Protein AF-0000000069612325 (afdb_homodimer)

Sequence (234 aa):
MDNITQEEKNVVDELRKRTINDMTSKLLEDDSVFYRFAKARDFNLVEAEAMLRKVSIFFAFLHKIQSLLYRYPNIYFERIYMYEIDKKNHFKQIDGMYEQKIPLDWEIFFDSIIEVVMDNITQEEKNVVDELRKRTINDMTSKLLEDDSVFYRFAKARDFNLVEAEAMLRKVSIFFAFLHKIQSLLYRYPNIYFERIYMYEIDKKNHFKQIDGMYEQKIPLDWEIFFDSIIEVV

InterPro domains:
  IPR036273 CRAL/TRIO, N-terminal domain superfamily [SSF46938] (2-55)

pLDDT: mean 88.54, std 9.58, range [49.59, 98.19]

Solvent-accessible surface area (backbone atoms only — not comparable to full-atom values): 13673 Å² total; per-residue (Å²): 123,86,84,68,53,72,70,50,49,50,39,30,54,50,48,38,71,75,41,55,86,60,52,50,76,71,52,63,70,42,85,52,49,46,50,51,45,22,56,75,44,73,54,34,58,70,60,22,49,56,42,52,52,45,44,32,54,49,50,52,52,52,51,50,50,51,54,48,37,69,77,48,72,88,70,58,66,62,54,54,49,51,50,49,51,28,60,75,67,67,45,80,78,62,84,75,68,67,71,63,86,72,54,63,73,57,50,54,53,46,63,74,41,57,84,77,78,123,85,85,66,52,73,70,51,49,50,38,28,53,51,48,39,71,75,40,56,87,61,52,50,76,71,50,62,69,41,86,53,48,48,49,49,44,22,56,77,43,73,53,34,58,69,60,23,48,56,42,51,53,46,43,32,54,49,49,53,51,51,51,50,51,52,55,49,38,71,77,48,70,88,67,57,68,61,54,53,50,51,49,50,50,29,63,74,68,67,47,79,79,58,83,75,68,66,72,65,86,74,54,65,72,56,51,54,53,46,64,74,42,56,86,77,79

Organism: Araneus ventricosus (NCBI:txid182803)

Radius of gyration: 21.76 Å; Cα contacts (8 Å, |Δi|>4): 169; chains: 2; bounding box: 35×68×39 Å

Foldseek 3Di:
DPDDDPLLVVLLVVLCVVCVVLADPVCVVDVCNSVVLCVVVVNPNVNSNVVVNVVSVVVVVVVLVVVVCVVPVDDDLVLLLVVLVCVVVVNDDDPPSPPDDDDPSSNVVNNVCNVVD/DPDDDPLLVVLLVVLCVVCVVLADPVCVVDVCNSVVLCVVVVNPNVNSNVVVNVVSVVVVVVVLVVVVCVVPVDDDLVLLLVVLVCVVVVNDDDPPSPPDDDDPSSNVVNNVCNVVD

Structure (mmCIF, N/CA/C/O backbone):
data_AF-0000000069612325-model_v1
#
loop_
_entity.id
_entity.type
_entity.pdbx_description
1 polymer 'CRAL/TRIO N-terminal domain-containing protein'
#
loop_
_atom_site.group_PDB
_atom_site.id
_atom_site.type_symbol
_atom_site.label_atom_id
_atom_site.label_alt_id
_atom_site.label_comp_id
_atom_site.label_asym_id
_atom_site.label_entity_id
_atom_site.label_seq_id
_atom_site.pdbx_PDB_ins_code
_atom_site.Cartn_x
_atom_site.Cartn_y
_atom_site.Cartn_z
_atom_site.occupancy
_atom_site.B_iso_or_equiv
_atom_site.auth_seq_id
_atom_site.auth_comp_id
_atom_site.auth_asym_id
_atom_site.auth_atom_id
_atom_site.pdbx_PDB_model_num
ATOM 1 N N . MET A 1 1 ? -0.312 31.406 15.117 1 49.59 1 MET A N 1
ATOM 2 C CA . MET A 1 1 ? 0.407 31 13.922 1 49.59 1 MET A CA 1
ATOM 3 C C . MET A 1 1 ? 1.914 31.141 14.109 1 49.59 1 MET A C 1
ATOM 5 O O . MET A 1 1 ? 2.379 32.094 14.727 1 49.59 1 MET A O 1
ATOM 9 N N . ASP A 1 2 ? 2.586 30 14.188 1 60.78 2 ASP A N 1
ATOM 10 C CA . ASP A 1 2 ? 4.016 30.203 14.414 1 60.78 2 ASP A CA 1
ATOM 11 C C . ASP A 1 2 ? 4.566 31.297 13.516 1 60.78 2 ASP A C 1
ATOM 13 O O . ASP A 1 2 ? 4.137 31.453 12.375 1 60.78 2 ASP A O 1
ATOM 17 N N . ASN A 1 3 ? 5.008 32.219 14.078 1 78.31 3 ASN A N 1
ATOM 18 C CA . ASN A 1 3 ? 5.699 33.312 13.43 1 78.31 3 ASN A CA 1
ATOM 19 C C . ASN A 1 3 ? 6.879 32.844 12.594 1 78.31 3 ASN A C 1
ATOM 21 O O . ASN A 1 3 ? 7.863 32.344 13.133 1 78.31 3 ASN A O 1
ATOM 25 N N . ILE A 1 4 ? 6.645 32.594 11.344 1 87.81 4 ILE A N 1
ATOM 26 C CA . ILE A 1 4 ? 7.75 32.156 10.5 1 87.81 4 ILE A CA 1
ATOM 27 C C . ILE A 1 4 ? 8.352 33.375 9.781 1 87.81 4 ILE A C 1
ATOM 29 O O . ILE A 1 4 ? 7.703 34.406 9.648 1 87.81 4 ILE A O 1
ATOM 33 N N . THR A 1 5 ? 9.656 33.281 9.484 1 95.69 5 THR A N 1
ATOM 34 C CA . THR A 1 5 ? 10.375 34.344 8.781 1 95.69 5 THR A CA 1
ATOM 35 C C . THR A 1 5 ? 9.844 34.5 7.355 1 95.69 5 THR A C 1
ATOM 37 O O . THR A 1 5 ? 9.094 33.656 6.871 1 95.69 5 THR A O 1
ATOM 40 N N . GLN A 1 6 ? 10.195 35.656 6.773 1 96.19 6 GLN A N 1
ATOM 41 C CA . GLN A 1 6 ? 9.812 35.844 5.383 1 96.19 6 GLN A CA 1
ATOM 42 C C . GLN A 1 6 ? 10.406 34.781 4.48 1 96.19 6 GLN A C 1
ATOM 44 O O . GLN A 1 6 ? 9.758 34.344 3.529 1 96.19 6 GLN A O 1
ATOM 49 N N . GLU A 1 7 ? 11.648 34.406 4.766 1 96.5 7 GLU A N 1
ATOM 50 C CA . GLU A 1 7 ? 12.297 33.344 3.996 1 96.5 7 GLU A CA 1
ATOM 51 C C . GLU A 1 7 ? 11.523 32.031 4.102 1 96.5 7 GLU A C 1
ATOM 53 O O . GLU A 1 7 ? 11.328 31.328 3.102 1 96.5 7 GLU A O 1
ATOM 58 N N . GLU A 1 8 ? 11.086 31.781 5.242 1 97.12 8 GLU A N 1
ATOM 59 C CA . GLU A 1 8 ? 10.312 30.562 5.473 1 97.12 8 GLU A CA 1
ATOM 60 C C . GLU A 1 8 ? 8.953 30.625 4.785 1 97.12 8 GLU A C 1
ATOM 62 O O . GLU A 1 8 ? 8.484 29.641 4.219 1 97.12 8 GLU A O 1
ATOM 67 N N . LYS A 1 9 ? 8.367 31.734 4.859 1 96.62 9 LYS A N 1
ATOM 68 C CA . LYS A 1 9 ? 7.105 31.938 4.152 1 96.62 9 LYS A CA 1
ATOM 69 C C . LYS A 1 9 ? 7.273 31.734 2.652 1 96.62 9 LYS A C 1
ATOM 71 O O . LYS A 1 9 ? 6.402 31.156 2 1 96.62 9 LYS A O 1
ATOM 76 N N . ASN A 1 10 ? 8.367 32.156 2.117 1 97.56 10 ASN A N 1
ATOM 77 C CA . ASN A 1 10 ? 8.656 31.969 0.7 1 97.56 10 ASN A CA 1
ATOM 78 C C . ASN A 1 10 ? 8.773 30.484 0.345 1 97.56 10 ASN A C 1
ATOM 80 O O . ASN A 1 10 ? 8.328 30.062 -0.724 1 97.56 10 ASN A O 1
ATOM 84 N N . VAL A 1 11 ? 9.367 29.766 1.218 1 97.94 11 VAL A N 1
ATOM 85 C CA . VAL A 1 11 ? 9.508 28.344 1.001 1 97.94 11 VAL A CA 1
ATOM 86 C C . VAL A 1 11 ? 8.125 27.688 0.955 1 97.94 11 VAL A C 1
ATOM 88 O O . VAL A 1 11 ? 7.84 26.891 0.063 1 97.94 11 VAL A O 1
ATOM 91 N N . VAL A 1 12 ? 7.246 28.047 1.836 1 97.19 12 VAL A N 1
ATOM 92 C CA . VAL A 1 12 ? 5.902 27.484 1.908 1 97.19 12 VAL A CA 1
ATOM 93 C C . VAL A 1 12 ? 5.137 27.812 0.63 1 97.19 12 VAL A C 1
ATOM 95 O O . VAL A 1 12 ? 4.48 26.953 0.052 1 97.19 12 VAL A O 1
ATOM 98 N N . ASP A 1 13 ? 5.258 29.031 0.222 1 97.44 13 ASP A N 1
ATOM 99 C CA . ASP A 1 13 ? 4.555 29.469 -0.981 1 97.44 13 ASP A CA 1
ATOM 100 C C . ASP A 1 13 ? 5.066 28.734 -2.215 1 97.44 13 ASP A C 1
ATOM 102 O O . ASP A 1 13 ? 4.281 28.328 -3.074 1 97.44 13 ASP A O 1
ATOM 106 N N . GLU A 1 14 ? 6.371 28.578 -2.303 1 98.12 14 GLU A N 1
ATOM 107 C CA . GLU A 1 14 ? 6.961 27.859 -3.43 1 98.12 14 GLU A CA 1
ATOM 108 C C . GLU A 1 14 ? 6.566 26.391 -3.416 1 98.12 14 GLU A C 1
ATOM 110 O O . GLU A 1 14 ? 6.293 25.797 -4.469 1 98.12 14 GLU A O 1
ATOM 115 N N . LEU A 1 15 ? 6.551 25.812 -2.273 1 98.06 15 LEU A N 1
ATOM 116 C CA . LEU A 1 15 ? 6.102 24.438 -2.133 1 98.06 15 LEU A CA 1
ATOM 117 C C . LEU A 1 15 ? 4.672 24.281 -2.639 1 98.06 15 LEU A C 1
ATOM 119 O O . LEU A 1 15 ? 4.371 23.344 -3.383 1 98.06 15 LEU A O 1
ATOM 123 N N . ARG A 1 16 ? 3.861 25.141 -2.264 1 97.25 16 ARG A N 1
ATOM 124 C CA . ARG A 1 16 ? 2.471 25.125 -2.709 1 97.25 16 ARG A CA 1
ATOM 125 C C . ARG A 1 16 ? 2.381 25.219 -4.227 1 97.25 16 ARG A C 1
ATOM 127 O O . ARG A 1 16 ? 1.697 24.422 -4.871 1 97.25 16 ARG A O 1
ATOM 134 N N . LYS A 1 17 ? 3.074 26.141 -4.762 1 97.19 17 LYS A N 1
ATOM 135 C CA . LYS A 1 17 ? 3.047 26.375 -6.203 1 97.19 17 LYS A CA 1
ATOM 136 C C . LYS A 1 17 ? 3.496 25.125 -6.965 1 97.19 17 LYS A C 1
ATOM 138 O O . LYS A 1 17 ? 2.896 24.766 -7.977 1 97.19 17 LYS A O 1
ATOM 143 N N . ARG A 1 18 ? 4.395 24.469 -6.5 1 96.75 18 ARG A N 1
ATOM 144 C CA . ARG A 1 18 ? 5.012 23.359 -7.207 1 96.75 18 ARG A CA 1
ATOM 145 C C . ARG A 1 18 ? 4.188 22.078 -7.039 1 96.75 18 ARG A C 1
ATOM 147 O O . ARG A 1 18 ? 4.23 21.188 -7.891 1 96.75 18 ARG A O 1
ATOM 154 N N . THR A 1 19 ? 3.416 22 -5.93 1 96.38 19 THR A N 1
ATOM 155 C CA . THR A 1 19 ? 2.906 20.672 -5.602 1 96.38 19 THR A CA 1
ATOM 156 C C . THR A 1 19 ? 1.385 20.688 -5.488 1 96.38 19 THR A C 1
ATOM 158 O O . THR A 1 19 ? 0.757 19.641 -5.324 1 96.38 19 THR A O 1
ATOM 161 N N . ILE A 1 20 ? 0.734 21.797 -5.602 1 94.75 20 ILE A N 1
ATOM 162 C CA . ILE A 1 20 ? -0.692 21.906 -5.32 1 94.75 20 ILE A CA 1
ATOM 163 C C . ILE A 1 20 ? -1.479 20.984 -6.238 1 94.75 20 ILE A C 1
ATOM 165 O O . ILE A 1 20 ? -2.488 20.406 -5.832 1 94.75 20 ILE A O 1
ATOM 169 N N . A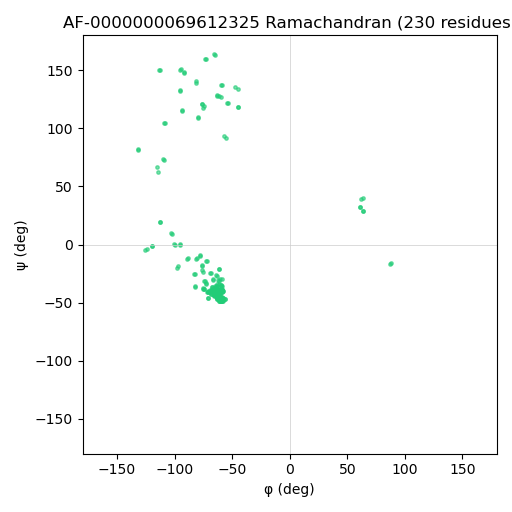SN A 1 21 ? -1.019 20.719 -7.391 1 94.12 21 ASN A N 1
ATOM 170 C CA . ASN A 1 21 ? -1.74 19.891 -8.359 1 94.12 21 ASN A CA 1
ATOM 171 C C . ASN A 1 21 ? -1.56 18.406 -8.078 1 94.12 21 ASN A C 1
ATOM 173 O O . ASN A 1 21 ? -2.285 17.578 -8.633 1 94.12 21 ASN A O 1
ATOM 177 N N . ASP A 1 22 ? -0.637 18.094 -7.227 1 91.81 22 ASP A N 1
ATOM 178 C CA . ASP A 1 22 ? -0.385 16.703 -6.867 1 91.81 22 ASP A CA 1
ATOM 179 C C . ASP A 1 22 ? -1.145 16.328 -5.598 1 91.81 22 ASP A C 1
ATOM 181 O O . ASP A 1 22 ? -1.138 15.156 -5.195 1 91.81 22 ASP A O 1
ATOM 185 N N . MET A 1 23 ? -1.885 17.25 -5.012 1 90.12 23 MET A N 1
ATOM 186 C CA . MET A 1 23 ? -2.529 17.016 -3.719 1 90.12 23 MET A CA 1
ATOM 187 C C . MET A 1 23 ? -3.936 16.469 -3.902 1 90.12 23 MET A C 1
ATOM 189 O O . MET A 1 23 ? -4.613 16.781 -4.879 1 90.12 23 MET A O 1
ATOM 193 N N . THR A 1 24 ? -4.293 15.641 -2.912 1 87.5 24 THR A N 1
ATOM 194 C CA . THR A 1 24 ? -5.684 15.195 -2.869 1 87.5 24 THR A CA 1
ATOM 195 C C . THR A 1 24 ? -6.598 16.328 -2.41 1 87.5 24 THR A C 1
ATOM 197 O O . THR A 1 24 ? -6.152 17.25 -1.737 1 87.5 24 THR A O 1
ATOM 200 N N . SER A 1 25 ? -7.867 16.141 -2.762 1 85.75 25 SER A N 1
ATOM 201 C CA . SER A 1 25 ? -8.844 17.141 -2.338 1 85.75 25 SER A CA 1
ATOM 202 C C . SER A 1 25 ? -8.93 17.219 -0.817 1 85.75 25 SER A C 1
ATOM 204 O O . SER A 1 25 ? -9.078 18.312 -0.258 1 85.75 25 SER A O 1
ATOM 206 N N . LYS A 1 26 ? -8.688 16.141 -0.204 1 83.12 26 LYS A N 1
ATOM 207 C CA . LYS A 1 26 ? -8.812 16.109 1.25 1 83.12 26 LYS A CA 1
ATOM 208 C C . LYS A 1 26 ? -7.648 16.828 1.924 1 83.12 26 LYS A C 1
ATOM 210 O O . LYS A 1 26 ? -7.836 17.531 2.914 1 83.12 26 LYS A O 1
ATOM 215 N N . LEU A 1 27 ? -6.484 16.672 1.379 1 85.62 27 LEU A N 1
ATOM 216 C CA . LEU A 1 27 ? -5.328 17.375 1.914 1 85.62 27 LEU A CA 1
ATOM 217 C C . LEU A 1 27 ? -5.512 18.891 1.79 1 85.62 27 LEU A C 1
ATOM 219 O O . LEU A 1 27 ? -5.121 19.641 2.686 1 85.62 27 LEU A O 1
ATOM 223 N N . LEU A 1 28 ? -6.172 19.203 0.735 1 88.38 28 LEU A N 1
ATOM 224 C CA . LEU A 1 28 ? -6.293 20.625 0.427 1 88.38 28 LEU A CA 1
ATOM 225 C C . LEU A 1 28 ? -7.355 21.281 1.304 1 88.38 28 LEU A C 1
ATOM 227 O O . LEU A 1 28 ? -7.484 22.516 1.321 1 88.38 28 LEU A O 1
ATOM 231 N N . GLU A 1 29 ? -8.062 20.5 1.982 1 84.12 29 GLU A N 1
ATOM 232 C CA . GLU A 1 29 ? -9 21.047 2.961 1 84.12 29 GLU A CA 1
ATOM 233 C C . GLU A 1 29 ? -8.273 21.688 4.137 1 84.12 29 GLU A C 1
ATOM 235 O O . GLU A 1 29 ? -8.828 22.516 4.844 1 84.12 29 GLU A O 1
ATOM 240 N N . ASP A 1 30 ? -7.078 21.234 4.355 1 81.75 30 ASP A N 1
ATOM 241 C CA . ASP A 1 30 ? -6.227 21.812 5.391 1 81.75 30 ASP A CA 1
ATOM 242 C C . ASP A 1 30 ? -5.32 22.906 4.816 1 81.75 30 ASP A C 1
ATOM 244 O O . ASP A 1 30 ? -4.359 22.594 4.102 1 81.75 30 ASP A O 1
ATOM 248 N N . ASP A 1 31 ? -5.527 24.062 5.266 1 82.94 31 ASP A N 1
ATOM 249 C CA . ASP A 1 31 ? -4.801 25.219 4.734 1 82.94 31 ASP A CA 1
ATOM 250 C C . ASP A 1 31 ? -3.346 25.203 5.191 1 82.94 31 ASP A C 1
ATOM 252 O O . ASP A 1 31 ? -2.5 25.875 4.609 1 82.94 31 ASP A O 1
ATOM 256 N N . SER A 1 32 ? -3.082 24.422 6.129 1 88.38 32 SER A N 1
ATOM 257 C CA . SER A 1 32 ? -1.749 24.469 6.723 1 88.38 32 SER A CA 1
ATOM 258 C C . SER A 1 32 ? -0.883 23.312 6.234 1 88.38 32 SER A C 1
ATOM 260 O O . SER A 1 32 ? 0.219 23.094 6.746 1 88.38 32 SER A O 1
ATOM 262 N N . VAL A 1 33 ? -1.352 22.594 5.266 1 91.5 33 VAL A N 1
ATOM 263 C CA . VAL A 1 33 ? -0.662 21.391 4.848 1 91.5 33 VAL A CA 1
ATOM 264 C C . VAL A 1 33 ? 0.735 21.734 4.34 1 91.5 33 VAL A C 1
ATOM 266 O O . VAL A 1 33 ? 1.719 21.094 4.727 1 91.5 33 VAL A O 1
ATOM 269 N N . PHE A 1 34 ? 0.851 22.766 3.578 1 95.19 34 PHE A N 1
ATOM 270 C CA . PHE A 1 34 ? 2.143 23.109 2.996 1 95.19 34 PHE A CA 1
ATOM 271 C C . PHE A 1 34 ? 3.094 23.625 4.066 1 95.19 34 PHE A C 1
ATOM 273 O O . PHE A 1 34 ? 4.285 23.312 4.051 1 95.19 34 PHE A O 1
ATOM 280 N N . TYR A 1 35 ? 2.568 24.422 4.953 1 93.38 35 TYR A N 1
ATOM 281 C CA . TYR A 1 35 ? 3.365 24.875 6.082 1 93.38 35 TYR A CA 1
ATOM 282 C C . TYR A 1 35 ? 3.877 23.703 6.91 1 93.38 35 TYR A C 1
ATOM 284 O O . TYR A 1 35 ? 5.062 23.641 7.238 1 93.38 35 TYR A O 1
ATOM 292 N N . ARG A 1 36 ? 3.045 22.781 7.188 1 92.12 36 ARG A N 1
ATOM 293 C CA . ARG A 1 36 ? 3.381 21.672 8.07 1 92.12 36 ARG A CA 1
ATOM 294 C C . ARG A 1 36 ? 4.461 20.797 7.453 1 92.12 36 ARG A C 1
ATOM 296 O O . ARG A 1 36 ? 5.402 20.375 8.133 1 92.12 36 ARG A O 1
ATOM 303 N N . PHE A 1 37 ? 4.395 20.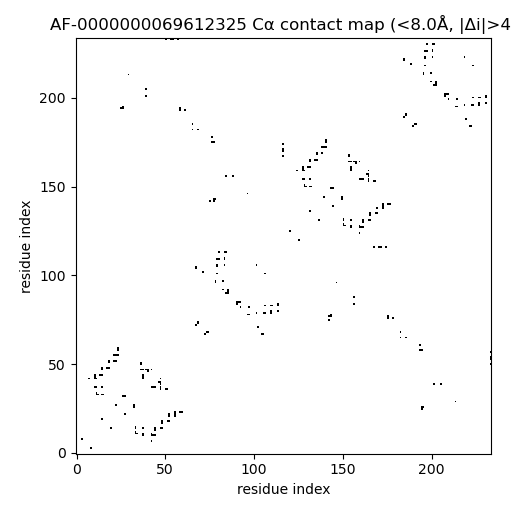484 6.188 1 94.19 37 PHE A N 1
ATOM 304 C CA . PHE A 1 37 ? 5.398 19.672 5.516 1 94.19 37 PHE A CA 1
ATOM 305 C C . PHE A 1 37 ? 6.723 20.406 5.414 1 94.19 37 PHE A C 1
ATOM 307 O O . PHE A 1 37 ? 7.789 19.812 5.59 1 94.19 37 PHE A O 1
ATOM 314 N N . ALA A 1 38 ? 6.562 21.75 5.137 1 96.19 38 ALA A N 1
ATOM 315 C CA . ALA A 1 38 ? 7.781 22.547 5.09 1 96.19 38 ALA A CA 1
ATOM 316 C C . ALA A 1 38 ? 8.469 22.578 6.449 1 96.19 38 ALA A C 1
ATOM 318 O O . ALA A 1 38 ? 9.68 22.344 6.547 1 96.19 38 ALA A O 1
ATOM 319 N N . LYS A 1 39 ? 7.656 22.797 7.434 1 94.81 39 LYS A N 1
ATOM 320 C CA . LYS A 1 39 ? 8.188 22.891 8.789 1 94.81 39 LYS A CA 1
ATOM 321 C C . LYS A 1 39 ? 8.789 21.562 9.242 1 94.81 39 LYS A C 1
ATOM 323 O O . LYS A 1 39 ? 9.852 21.531 9.867 1 94.81 39 LYS A O 1
ATOM 328 N N . ALA A 1 40 ? 8.18 20.469 8.953 1 93.44 40 ALA A N 1
ATOM 329 C CA . ALA A 1 40 ? 8.641 19.141 9.336 1 93.44 40 ALA A CA 1
ATOM 330 C C . ALA A 1 40 ? 10 18.828 8.719 1 93.44 40 ALA A C 1
ATOM 332 O O . ALA A 1 40 ? 10.734 17.969 9.211 1 93.44 40 ALA A O 1
ATOM 333 N N . ARG A 1 41 ? 10.383 19.516 7.641 1 95.31 41 ARG A N 1
ATOM 334 C CA . ARG A 1 41 ? 11.656 19.312 6.953 1 95.31 41 ARG A CA 1
ATOM 335 C C . ARG A 1 41 ? 12.562 20.516 7.102 1 95.31 41 ARG A C 1
ATOM 337 O O . ARG A 1 41 ? 13.383 20.797 6.223 1 95.31 41 ARG A O 1
ATOM 344 N N . ASP A 1 42 ? 12.297 21.312 8.062 1 95.62 42 ASP A N 1
ATOM 345 C CA . ASP A 1 42 ? 13.102 22.484 8.414 1 95.62 42 ASP A CA 1
ATOM 346 C C . ASP A 1 42 ? 13.156 23.484 7.262 1 95.62 42 ASP A C 1
ATOM 348 O O . ASP A 1 42 ? 14.203 24.062 6.992 1 95.62 42 ASP A O 1
ATOM 352 N N . PHE A 1 43 ? 12.117 23.531 6.535 1 97.5 43 PHE A N 1
ATOM 353 C CA . PHE A 1 43 ? 11.914 24.469 5.441 1 97.5 43 PHE A CA 1
ATOM 354 C C . PHE A 1 43 ? 12.938 24.25 4.336 1 97.5 43 PHE A C 1
ATOM 356 O O . PHE A 1 43 ? 13.344 25.188 3.658 1 97.5 43 PHE A O 1
ATOM 363 N N . ASN A 1 44 ? 13.383 23 4.238 1 97.94 44 ASN A N 1
ATOM 364 C CA . ASN A 1 44 ? 14.102 22.547 3.055 1 97.94 44 ASN A CA 1
ATOM 365 C C . ASN A 1 44 ? 13.148 22.219 1.91 1 97.94 44 ASN A C 1
ATOM 367 O O . ASN A 1 44 ? 12.461 21.188 1.946 1 97.94 44 ASN A O 1
ATOM 371 N N . LEU A 1 45 ? 13.18 23.047 0.91 1 98.12 45 LEU A N 1
ATOM 372 C CA . LEU A 1 45 ? 12.195 22.969 -0.162 1 98.12 45 LEU A CA 1
ATOM 373 C C . LEU A 1 45 ? 12.305 21.641 -0.905 1 98.12 45 LEU A C 1
ATOM 375 O O . LEU A 1 45 ? 11.289 21 -1.189 1 98.12 45 LEU A O 1
ATOM 379 N N . VAL A 1 46 ? 13.492 21.203 -1.176 1 98 46 VAL A N 1
ATOM 380 C CA . VAL A 1 46 ? 13.727 19.984 -1.941 1 98 46 VAL A CA 1
ATOM 381 C C . VAL A 1 46 ? 13.219 18.781 -1.161 1 98 46 VAL A C 1
ATOM 383 O O . VAL A 1 46 ? 12.484 17.953 -1.701 1 98 46 VAL A O 1
ATOM 386 N N . GLU A 1 47 ? 13.469 18.688 0.087 1 96.75 47 GLU A N 1
ATOM 387 C CA . GLU A 1 47 ? 13.047 17.578 0.921 1 96.75 47 GLU A CA 1
ATOM 388 C C . GLU A 1 47 ? 11.539 17.594 1.161 1 96.75 47 GLU A C 1
ATOM 390 O O . GLU A 1 47 ? 10.883 16.547 1.144 1 96.75 47 GLU A O 1
ATOM 395 N N . ALA A 1 48 ? 11.055 18.734 1.371 1 96.31 48 ALA A N 1
ATOM 396 C CA . ALA A 1 48 ? 9.625 18.891 1.595 1 96.31 48 ALA A CA 1
ATOM 397 C C . ALA A 1 48 ? 8.828 18.484 0.354 1 96.31 48 ALA A C 1
ATOM 399 O O . ALA A 1 48 ? 7.812 17.797 0.454 1 96.31 48 ALA A O 1
ATOM 400 N N . GLU A 1 49 ? 9.312 18.938 -0.772 1 97.06 49 GLU A N 1
ATOM 401 C CA . GLU A 1 49 ? 8.633 18.594 -2.02 1 97.06 49 GLU A CA 1
ATOM 402 C C . GLU A 1 49 ? 8.656 17.094 -2.266 1 97.06 49 GLU A C 1
ATOM 404 O O . GLU A 1 49 ? 7.629 16.5 -2.605 1 97.06 49 GLU A O 1
ATOM 409 N N . ALA A 1 50 ? 9.828 16.516 -2.098 1 95.44 50 ALA A N 1
ATOM 410 C CA . ALA A 1 50 ? 9.969 15.078 -2.307 1 95.44 50 ALA A CA 1
ATOM 411 C C . ALA A 1 50 ? 9.016 14.297 -1.398 1 95.44 50 ALA A C 1
ATOM 413 O O . ALA A 1 50 ? 8.352 13.359 -1.845 1 95.44 50 ALA A O 1
ATOM 414 N N . MET A 1 51 ? 8.875 14.758 -0.166 1 93.5 51 MET A N 1
ATOM 415 C CA . MET A 1 51 ? 8.016 14.078 0.807 1 93.5 51 MET A CA 1
ATOM 416 C C . MET A 1 51 ? 6.547 14.25 0.446 1 93.5 51 MET A C 1
ATOM 418 O O . MET A 1 51 ? 5.781 13.281 0.467 1 93.5 51 MET A O 1
ATOM 422 N N . LEU A 1 52 ? 6.234 15.352 0.163 1 93 52 LEU A N 1
ATOM 423 C CA . LEU A 1 52 ? 4.84 15.648 -0.142 1 93 52 LEU A CA 1
ATOM 424 C C . LEU A 1 52 ? 4.379 14.883 -1.381 1 93 52 LEU A C 1
ATOM 426 O O . LEU A 1 52 ? 3.264 14.359 -1.415 1 93 52 LEU A O 1
ATOM 430 N N . ARG A 1 53 ? 5.164 14.781 -2.377 1 93.69 53 ARG A N 1
ATOM 431 C CA . ARG A 1 53 ? 4.82 14.031 -3.578 1 93.69 53 ARG A CA 1
ATOM 432 C C . ARG A 1 53 ? 4.688 12.539 -3.27 1 93.69 53 ARG A C 1
ATOM 434 O O . ARG A 1 53 ? 3.762 11.883 -3.744 1 93.69 53 ARG A O 1
ATOM 441 N N . LYS A 1 54 ? 5.598 12.039 -2.471 1 92.81 54 LYS A N 1
ATOM 442 C CA . LYS A 1 54 ? 5.539 10.641 -2.051 1 92.81 54 LYS A CA 1
ATOM 443 C C . LYS A 1 54 ? 4.25 10.352 -1.285 1 92.81 54 LYS A C 1
ATOM 445 O O . LYS A 1 54 ? 3.588 9.344 -1.534 1 92.81 54 LYS A O 1
ATOM 450 N N . VAL A 1 55 ? 3.871 11.227 -0.435 1 92.31 55 VAL A N 1
ATOM 451 C CA . VAL A 1 55 ? 2.676 11.086 0.388 1 92.31 55 VAL A CA 1
ATOM 452 C C . VAL A 1 55 ? 1.431 11.141 -0.494 1 92.31 55 VAL A C 1
ATOM 454 O O . VAL A 1 55 ? 0.484 10.383 -0.296 1 92.31 55 VAL A O 1
ATOM 457 N N . SER A 1 56 ? 1.46 12 -1.429 1 91.88 56 SER A N 1
ATOM 458 C CA . SER A 1 56 ? 0.333 12.133 -2.346 1 91.88 56 SER A CA 1
ATOM 459 C C . SER A 1 56 ? 0.111 10.844 -3.137 1 91.88 56 SER A C 1
ATOM 461 O O . SER A 1 56 ? -1.026 10.398 -3.291 1 91.88 56 SER A O 1
ATOM 463 N N . ILE A 1 57 ? 1.146 10.258 -3.596 1 91.12 57 ILE A N 1
ATOM 464 C CA . ILE A 1 57 ? 1.065 9 -4.34 1 91.12 57 ILE A CA 1
ATOM 465 C C . ILE A 1 57 ? 0.529 7.898 -3.432 1 91.12 57 ILE A C 1
ATOM 467 O O . ILE A 1 57 ? -0.33 7.113 -3.84 1 91.12 57 ILE A O 1
ATOM 471 N N . PHE A 1 58 ? 0.975 7.938 -2.301 1 92.5 58 PHE A N 1
ATOM 472 C CA . PHE A 1 58 ? 0.56 6.941 -1.321 1 92.5 58 PHE A CA 1
ATOM 473 C C . PHE A 1 58 ? -0.926 7.074 -1.007 1 92.5 58 PHE A C 1
ATOM 475 O O . PHE A 1 58 ? -1.648 6.078 -0.958 1 92.5 58 PHE A O 1
ATOM 482 N N . PHE A 1 59 ? -1.388 8.258 -0.833 1 92.69 59 PHE A N 1
ATOM 483 C CA . PHE A 1 59 ? -2.801 8.477 -0.551 1 92.69 59 PHE A CA 1
ATOM 484 C C . PHE A 1 59 ? -3.662 8.047 -1.733 1 92.69 59 PHE A C 1
ATOM 486 O O . PHE A 1 59 ? -4.734 7.465 -1.55 1 92.69 59 PHE A O 1
ATOM 493 N N . ALA A 1 60 ? -3.178 8.32 -2.889 1 91 60 ALA A N 1
ATOM 494 C CA . ALA A 1 60 ? -3.91 7.879 -4.074 1 91 60 ALA A CA 1
ATOM 495 C C . ALA A 1 60 ? -4.043 6.359 -4.098 1 91 60 ALA A C 1
ATOM 497 O O . ALA A 1 60 ? -5.109 5.828 -4.418 1 91 60 ALA A O 1
ATOM 498 N N . PHE A 1 61 ? -3.025 5.742 -3.752 1 92.62 61 PHE A N 1
ATOM 499 C CA . PHE A 1 61 ? -3.01 4.285 -3.662 1 92.62 61 PHE A CA 1
ATOM 500 C C . PHE A 1 61 ? -4.012 3.797 -2.621 1 92.62 61 PHE A C 1
ATOM 502 O O . PHE A 1 61 ? -4.84 2.932 -2.908 1 92.62 61 PHE A O 1
ATOM 509 N N . LEU A 1 62 ? -4.062 4.371 -1.469 1 93.56 62 LEU A N 1
ATOM 510 C CA . LEU A 1 62 ? -4.949 3.957 -0.387 1 93.56 62 LEU A CA 1
ATOM 511 C C . LEU A 1 62 ? -6.406 4.223 -0.75 1 93.56 62 LEU A C 1
ATOM 513 O O . LEU A 1 62 ? -7.285 3.412 -0.45 1 93.56 62 LEU A O 1
ATOM 517 N N . HIS A 1 63 ? -6.609 5.281 -1.423 1 92.94 63 HIS A N 1
ATOM 518 C CA . HIS A 1 63 ? -7.965 5.609 -1.852 1 92.94 63 HIS A CA 1
ATOM 519 C C . HIS A 1 63 ? -8.477 4.602 -2.877 1 92.94 63 HIS A C 1
ATOM 521 O O . HIS A 1 63 ? -9.648 4.219 -2.848 1 92.94 63 HIS A O 1
ATOM 527 N N . LYS A 1 64 ? -7.609 4.246 -3.734 1 93.5 64 LYS A N 1
ATOM 528 C CA . LYS A 1 64 ? -7.984 3.248 -4.73 1 93.5 64 LYS A CA 1
ATOM 529 C C . LYS A 1 64 ? -8.328 1.915 -4.074 1 93.5 64 LYS A C 1
ATOM 531 O O . LYS A 1 64 ? -9.367 1.319 -4.367 1 93.5 64 LYS A O 1
ATOM 536 N N . ILE A 1 65 ? -7.539 1.495 -3.193 1 94.12 65 ILE A N 1
ATOM 537 C CA . ILE A 1 65 ? -7.777 0.244 -2.482 1 94.12 65 ILE A CA 1
ATOM 538 C C . ILE A 1 65 ? -9.094 0.332 -1.716 1 94.12 65 ILE A C 1
ATOM 540 O O . ILE A 1 65 ? -9.906 -0.596 -1.754 1 94.12 65 ILE A O 1
ATOM 544 N N . GLN A 1 66 ? -9.266 1.409 -0.99 1 94.56 66 GLN A N 1
ATOM 545 C CA . GLN A 1 66 ? -10.484 1.604 -0.218 1 94.56 66 GLN A CA 1
ATOM 546 C C . GLN A 1 66 ? -11.719 1.517 -1.112 1 94.56 66 GLN A C 1
ATOM 548 O O . GLN A 1 66 ? -12.688 0.832 -0.779 1 94.56 66 GLN A O 1
ATOM 553 N N . SER A 1 67 ? -11.656 2.205 -2.223 1 94.75 67 SER A N 1
ATOM 554 C CA . SER A 1 67 ? -12.773 2.203 -3.164 1 94.75 67 SER A CA 1
ATOM 555 C C . SER A 1 67 ? -13.039 0.801 -3.699 1 94.75 67 SER A C 1
ATOM 557 O O . SER A 1 67 ? -14.188 0.365 -3.766 1 94.75 67 SER A O 1
ATOM 559 N N . LEU A 1 68 ? -12.023 0.06 -4.059 1 94.69 68 LEU A N 1
ATOM 560 C CA . LEU A 1 68 ? -12.148 -1.287 -4.605 1 94.69 68 LEU A CA 1
ATOM 561 C C . LEU A 1 68 ? -12.703 -2.246 -3.559 1 94.69 68 LEU A C 1
ATOM 563 O O . LEU A 1 68 ? -13.57 -3.07 -3.861 1 94.69 68 LEU A O 1
ATOM 567 N N . LEU A 1 69 ? -12.289 -2.068 -2.354 1 94.38 69 LEU A N 1
ATOM 568 C CA . LEU A 1 69 ? -12.742 -2.949 -1.281 1 94.38 69 LEU A CA 1
ATOM 569 C C . LEU A 1 69 ? -14.18 -2.646 -0.898 1 94.38 69 LEU A C 1
ATOM 571 O O . LEU A 1 69 ? -14.914 -3.539 -0.465 1 94.38 69 LEU A O 1
ATOM 575 N N . TYR A 1 70 ? -14.539 -1.425 -1.023 1 93.38 70 TYR A N 1
ATOM 576 C CA . TYR A 1 70 ? -15.93 -1.067 -0.785 1 93.38 70 TYR A CA 1
ATOM 577 C C . TYR A 1 70 ? -16.844 -1.745 -1.797 1 93.38 70 TYR A C 1
ATOM 579 O O . TYR A 1 70 ? -17.906 -2.266 -1.434 1 93.38 70 TYR A O 1
ATOM 587 N N . ARG A 1 71 ? -16.422 -1.843 -3.012 1 94.12 71 ARG A N 1
ATOM 588 C CA . ARG A 1 71 ? -17.234 -2.418 -4.086 1 94.12 71 ARG A CA 1
ATOM 589 C C . ARG A 1 71 ? -17.141 -3.939 -4.078 1 94.12 71 ARG A C 1
ATOM 591 O O . ARG A 1 71 ? -18.141 -4.621 -4.363 1 94.12 71 ARG A O 1
ATOM 598 N N . TYR A 1 72 ? -15.953 -4.395 -3.732 1 91.69 72 TYR A N 1
ATOM 599 C CA . TYR A 1 72 ? -15.672 -5.824 -3.73 1 91.69 72 TYR A CA 1
ATOM 600 C C . TYR A 1 72 ? -15 -6.25 -2.432 1 91.69 72 TYR A C 1
ATOM 602 O O . TYR A 1 72 ? -13.789 -6.477 -2.396 1 91.69 72 TYR A O 1
ATOM 610 N N . PRO A 1 73 ? -15.773 -6.465 -1.379 1 86.12 73 PRO A N 1
ATOM 611 C CA . PRO A 1 73 ? -15.188 -6.648 -0.049 1 86.12 73 PRO A CA 1
ATOM 612 C C . PRO A 1 73 ? -14.555 -8.023 0.13 1 86.12 73 PRO A C 1
ATOM 614 O O . PRO A 1 73 ? -13.688 -8.203 0.994 1 86.12 73 PRO A O 1
ATOM 617 N N . ASN A 1 74 ? -14.945 -9.023 -0.617 1 83.62 74 ASN A N 1
ATOM 618 C CA . ASN A 1 74 ? -14.43 -10.367 -0.415 1 83.62 74 ASN A CA 1
ATOM 619 C C . ASN A 1 74 ? -13.492 -10.789 -1.545 1 83.62 74 ASN A C 1
ATOM 621 O O . ASN A 1 74 ? -13.844 -11.641 -2.361 1 83.62 74 ASN A O 1
ATOM 625 N N . ILE A 1 75 ? -12.344 -10.195 -1.508 1 85.88 75 ILE A N 1
ATOM 626 C CA . ILE A 1 75 ? -11.383 -10.516 -2.559 1 85.88 75 ILE A CA 1
ATOM 627 C C . ILE A 1 75 ? -10.195 -11.258 -1.957 1 85.88 75 ILE A C 1
ATOM 629 O O . ILE A 1 75 ? -9.906 -11.125 -0.765 1 85.88 75 ILE A O 1
ATOM 633 N N . TYR A 1 76 ? -9.656 -12.062 -2.771 1 87.62 76 TYR A N 1
ATOM 634 C CA . TYR A 1 76 ? -8.375 -12.688 -2.447 1 87.62 76 TYR A CA 1
ATOM 635 C C . TYR A 1 76 ? -7.258 -12.117 -3.314 1 87.62 76 TYR A C 1
ATOM 637 O O . TYR A 1 76 ? -7.07 -12.547 -4.457 1 87.62 76 TYR A O 1
ATOM 645 N N . PHE A 1 77 ? -6.438 -11.258 -2.725 1 90.62 77 PHE A N 1
ATOM 646 C CA . PHE A 1 77 ? -5.391 -10.539 -3.439 1 90.62 77 PHE A CA 1
ATOM 647 C C . PHE A 1 77 ? -4.422 -11.516 -4.102 1 90.62 77 PHE A C 1
ATOM 649 O O . PHE A 1 77 ? -4 -11.305 -5.242 1 90.62 77 PHE A O 1
ATOM 656 N N . GLU A 1 78 ? -4.172 -12.562 -3.35 1 88.81 78 GLU A N 1
ATOM 657 C CA . GLU A 1 78 ? -3.213 -13.555 -3.824 1 88.81 78 GLU A CA 1
ATOM 658 C C . GLU A 1 78 ? -3.689 -14.211 -5.121 1 88.81 78 GLU A C 1
ATOM 660 O O . GLU A 1 78 ? -2.9 -14.414 -6.043 1 88.81 78 GLU A O 1
ATOM 665 N N . ARG A 1 79 ? -4.973 -14.438 -5.172 1 87 79 ARG A N 1
ATOM 666 C CA . ARG A 1 79 ? -5.535 -15.094 -6.348 1 87 79 ARG A CA 1
ATOM 667 C C . ARG A 1 79 ? -5.48 -14.172 -7.562 1 87 79 ARG A C 1
ATOM 669 O O . ARG A 1 79 ? -5.152 -14.609 -8.664 1 87 79 ARG A O 1
ATOM 676 N N . ILE A 1 80 ? -5.738 -12.977 -7.34 1 89 80 ILE A N 1
ATOM 677 C CA . ILE A 1 80 ? -5.723 -12.008 -8.43 1 89 80 ILE A CA 1
ATOM 678 C C . ILE A 1 80 ? -4.289 -11.812 -8.922 1 89 80 ILE A C 1
ATOM 680 O O . ILE A 1 80 ? -4.043 -11.742 -10.133 1 89 80 ILE A O 1
ATOM 684 N N . TYR A 1 81 ? -3.426 -11.719 -8 1 89.69 81 TYR A N 1
ATOM 685 C CA . TYR A 1 81 ? -2.023 -11.539 -8.359 1 89.69 81 TYR A CA 1
ATOM 686 C C . TYR A 1 81 ? -1.515 -12.719 -9.18 1 89.69 81 TYR A C 1
ATOM 688 O O . TYR A 1 81 ? -0.814 -12.531 -10.18 1 89.69 81 TYR A O 1
ATOM 696 N N . MET A 1 82 ? -1.866 -13.977 -8.75 1 88.12 82 MET A N 1
ATOM 697 C CA . MET A 1 82 ? -1.437 -15.172 -9.469 1 88.12 82 MET A CA 1
ATOM 698 C C . MET A 1 82 ? -2.021 -15.211 -10.875 1 88.12 82 MET A C 1
ATOM 700 O O . MET A 1 82 ? -1.354 -15.633 -11.82 1 88.12 82 MET A O 1
ATOM 704 N N . TYR A 1 83 ? -3.154 -14.758 -10.938 1 88.25 83 TYR A N 1
ATOM 705 C CA . TYR A 1 83 ? -3.799 -14.656 -12.242 1 88.25 83 TYR A CA 1
ATOM 706 C C . TYR A 1 83 ? -3.014 -13.742 -13.172 1 88.25 83 TYR A C 1
ATOM 708 O O . TYR A 1 83 ? -2.787 -14.07 -14.344 1 88.25 83 TYR A O 1
ATOM 716 N N . GLU A 1 84 ? -2.594 -12.633 -12.68 1 87.81 84 GLU A N 1
ATOM 717 C CA . GLU A 1 84 ? -1.837 -11.672 -13.477 1 87.81 84 GLU A CA 1
ATOM 718 C C . GLU A 1 84 ? -0.476 -12.234 -13.875 1 87.81 84 GLU A C 1
ATOM 720 O O . GLU A 1 84 ? -0.006 -12.008 -14.992 1 87.81 84 GLU A O 1
ATOM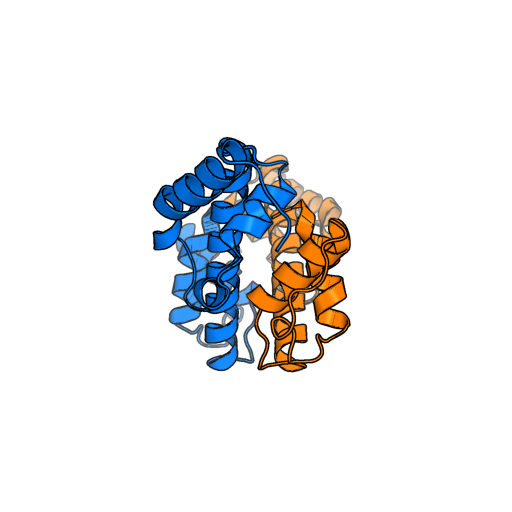 725 N N . ILE A 1 85 ? 0.121 -12.953 -12.953 1 86.81 85 ILE A N 1
ATOM 726 C CA . ILE A 1 85 ? 1.398 -13.594 -13.258 1 86.81 85 ILE A CA 1
ATOM 727 C C . ILE A 1 85 ? 1.224 -14.57 -14.414 1 86.81 85 ILE A C 1
ATOM 729 O O . ILE A 1 85 ? 2.023 -14.586 -15.352 1 86.81 85 ILE A O 1
ATOM 733 N N . ASP A 1 86 ? 0.182 -15.391 -14.281 1 88.69 86 ASP A N 1
ATOM 734 C CA . ASP A 1 86 ? -0.072 -16.391 -15.312 1 88.69 86 ASP A CA 1
ATOM 735 C C . ASP A 1 86 ? -0.312 -15.734 -16.672 1 88.69 86 ASP A C 1
ATOM 737 O O . ASP A 1 86 ? 0.224 -16.172 -17.688 1 88.69 86 ASP A O 1
ATOM 741 N N . LYS A 1 87 ? -1.065 -14.758 -16.672 1 87.56 87 LYS A N 1
ATOM 742 C CA . LYS A 1 87 ? -1.369 -14.023 -17.891 1 87.56 87 LYS A CA 1
ATOM 743 C C . LYS A 1 87 ? -0.105 -13.422 -18.5 1 87.56 87 LYS A C 1
ATOM 745 O O . LYS A 1 87 ? 0.165 -13.609 -19.688 1 87.56 87 LYS A O 1
ATOM 750 N N . LYS A 1 88 ? 0.668 -12.773 -17.719 1 87 88 LYS A N 1
ATOM 751 C CA . LYS A 1 88 ? 1.87 -12.086 -18.172 1 87 88 LYS A CA 1
ATOM 752 C C . LYS A 1 88 ? 2.895 -13.07 -18.719 1 87 88 LYS A C 1
ATOM 754 O O . LYS A 1 88 ? 3.588 -12.766 -19.703 1 87 88 LYS A O 1
ATOM 759 N N . ASN A 1 89 ? 2.959 -14.227 -18.109 1 89.06 89 ASN A N 1
ATOM 760 C CA . ASN A 1 89 ? 3.994 -15.188 -18.5 1 89.06 89 ASN A CA 1
ATOM 761 C C . ASN A 1 89 ? 3.447 -16.266 -19.422 1 89.06 89 ASN A C 1
ATOM 763 O O . ASN A 1 89 ? 4.156 -17.203 -19.781 1 89.06 89 ASN A O 1
ATOM 767 N N . HIS A 1 90 ? 2.166 -16.156 -19.719 1 89.81 90 HIS A N 1
ATOM 768 C CA . HIS A 1 90 ? 1.488 -17.094 -20.609 1 89.81 90 HIS A CA 1
ATOM 769 C C . HIS A 1 90 ? 1.504 -18.5 -20.047 1 89.81 90 HIS A C 1
ATOM 771 O O . HIS A 1 90 ? 1.767 -19.469 -20.781 1 89.81 90 HIS A O 1
ATOM 777 N N . PHE A 1 91 ? 1.323 -18.562 -18.75 1 86.62 91 PHE A N 1
ATOM 778 C CA . PHE A 1 91 ? 1.19 -19.875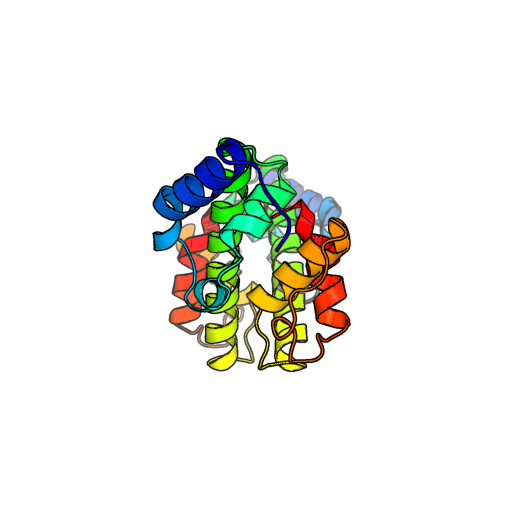 -18.125 1 86.62 91 PHE A CA 1
ATOM 779 C C . PHE A 1 91 ? -0.232 -20.406 -18.266 1 86.62 91 PHE A C 1
ATOM 781 O O . PHE A 1 91 ? -1.189 -19.625 -18.281 1 86.62 91 PHE A O 1
ATOM 788 N N . LYS A 1 92 ? -0.268 -21.672 -18.516 1 81.38 92 LYS A N 1
ATOM 789 C CA . LYS A 1 92 ? -1.599 -22.266 -18.469 1 81.38 92 LYS A CA 1
ATOM 790 C C . LYS A 1 92 ? -2.203 -22.172 -17.078 1 81.38 92 LYS A C 1
ATOM 792 O O . LYS A 1 92 ? -1.523 -22.438 -16.078 1 81.38 92 LYS A O 1
ATOM 797 N N . GLN A 1 93 ? -3.381 -21.656 -17.031 1 71.75 93 GLN A N 1
ATOM 798 C CA . GLN A 1 93 ? -4.07 -21.531 -15.75 1 71.75 93 GLN A CA 1
ATOM 799 C C . GLN A 1 93 ? -4.297 -22.891 -15.117 1 71.75 93 GLN A C 1
ATOM 801 O O . GLN A 1 93 ? -4.613 -23.859 -15.812 1 71.75 93 GLN A O 1
ATOM 806 N N . ILE A 1 94 ? -3.854 -22.891 -13.891 1 65.88 94 ILE A N 1
ATOM 807 C CA . ILE A 1 94 ? -4.113 -24.141 -13.156 1 65.88 94 ILE A CA 1
ATOM 808 C C . ILE A 1 94 ? -5.59 -24.203 -12.766 1 65.88 94 ILE A C 1
ATOM 810 O O . ILE A 1 94 ? -6.117 -23.266 -12.156 1 65.88 94 ILE A O 1
ATOM 814 N N . ASP A 1 95 ? -6.258 -25.141 -13.203 1 63.56 95 ASP A N 1
ATOM 815 C CA . ASP A 1 95 ? -7.676 -25.344 -12.93 1 63.56 95 ASP A CA 1
ATOM 816 C C . ASP A 1 95 ? -7.984 -25.188 -11.445 1 63.56 95 ASP A C 1
ATOM 818 O O . ASP A 1 95 ? -7.223 -25.656 -10.594 1 63.56 95 ASP A O 1
ATOM 822 N N . GLY A 1 96 ? -9.062 -24.484 -11.141 1 64.5 96 GLY A N 1
ATOM 823 C CA . GLY A 1 96 ? -9.562 -24.359 -9.781 1 64.5 96 GLY A CA 1
ATOM 824 C C . GLY A 1 96 ? -8.93 -23.219 -9.016 1 64.5 96 GLY A C 1
ATOM 825 O O . GLY A 1 96 ? -9.406 -22.844 -7.938 1 64.5 96 GLY A O 1
ATOM 826 N N . MET A 1 97 ? -7.793 -22.844 -9.664 1 66.62 97 MET A N 1
ATOM 827 C CA . MET A 1 97 ? -7.145 -21.75 -8.938 1 66.62 97 MET A CA 1
ATOM 828 C C . MET A 1 97 ? -7.996 -20.484 -8.984 1 66.62 97 MET A C 1
ATOM 830 O O . MET A 1 97 ? -8.047 -19.734 -8.008 1 66.62 97 MET A O 1
ATOM 834 N N . TYR A 1 98 ? -8.719 -20.453 -10.125 1 69.38 98 TYR A N 1
ATOM 835 C CA . TYR A 1 98 ? 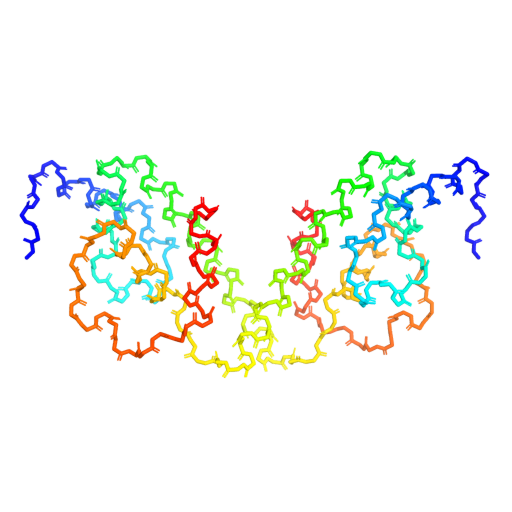-9.484 -19.234 -10.289 1 69.38 98 TYR A CA 1
ATOM 836 C C . TYR A 1 98 ? -10.984 -19.5 -10.258 1 69.38 98 TYR A C 1
ATOM 838 O O . TYR A 1 98 ? -11.633 -19.516 -11.305 1 69.38 98 TYR A O 1
ATOM 846 N N . GLU A 1 99 ? -11.414 -19.969 -9.211 1 64.75 99 GLU A N 1
ATOM 847 C CA . GLU A 1 99 ? -12.828 -20.328 -9.094 1 64.75 99 GLU A CA 1
ATOM 848 C C . GLU A 1 99 ? -13.719 -19.094 -9.227 1 64.75 99 GLU A C 1
ATOM 850 O O . GLU A 1 99 ? -14.789 -19.156 -9.836 1 64.75 99 GLU A O 1
ATOM 855 N N . GLN A 1 100 ? -13.352 -18.031 -8.633 1 68.44 100 GLN A N 1
ATOM 856 C CA . GLN A 1 100 ? -14.172 -16.828 -8.625 1 68.44 100 GLN A CA 1
ATOM 857 C C . GLN A 1 100 ? -13.758 -15.875 -9.742 1 68.44 100 GLN A C 1
ATOM 859 O O . GLN A 1 100 ? -12.57 -15.773 -10.062 1 68.44 100 GLN A O 1
ATOM 864 N N . LYS A 1 101 ? -14.766 -15.461 -10.391 1 79.75 101 LYS A N 1
ATOM 865 C CA . LYS A 1 101 ? -14.516 -14.414 -11.375 1 79.75 101 LYS A CA 1
ATOM 866 C C . LYS A 1 101 ? -13.797 -13.227 -10.742 1 79.75 101 LYS A C 1
ATOM 868 O O . LYS A 1 101 ? -14.219 -12.719 -9.703 1 79.75 101 LYS A O 1
ATOM 873 N N . ILE A 1 102 ? -12.68 -12.93 -11.273 1 85.69 102 ILE A N 1
ATOM 874 C CA . ILE A 1 102 ? -11.883 -11.797 -10.82 1 85.69 102 ILE A CA 1
ATOM 875 C C . ILE A 1 102 ? -12.492 -10.5 -11.328 1 85.69 102 ILE A C 1
ATOM 877 O O . ILE A 1 102 ? -12.672 -10.32 -12.539 1 85.69 102 ILE A O 1
ATOM 881 N N . PRO A 1 103 ? -12.844 -9.625 -10.367 1 89.94 103 PRO A N 1
ATOM 882 C CA . PRO A 1 103 ? -13.359 -8.344 -10.844 1 89.94 103 PRO A CA 1
ATOM 883 C C . PRO A 1 103 ? -12.359 -7.59 -11.719 1 89.94 103 PRO A C 1
ATOM 885 O O . PRO A 1 103 ? -11.18 -7.508 -11.383 1 89.94 103 PRO A O 1
ATOM 888 N N . LEU A 1 104 ? -12.938 -7.059 -12.773 1 91.69 104 LEU A N 1
ATOM 889 C CA . LEU A 1 104 ? -12.094 -6.395 -13.766 1 91.69 104 LEU A CA 1
ATOM 890 C C . LEU A 1 104 ? -11.312 -5.246 -13.125 1 91.69 104 LEU A C 1
ATOM 892 O O . LEU A 1 104 ? -10.141 -5.043 -13.445 1 91.69 104 LEU A O 1
ATOM 896 N N . ASP A 1 105 ? -11.922 -4.449 -12.242 1 94.19 105 ASP A N 1
ATOM 897 C CA . ASP A 1 105 ? -11.258 -3.326 -11.594 1 94.19 105 ASP A CA 1
ATOM 898 C C . ASP A 1 105 ? -10.031 -3.791 -10.805 1 94.19 105 ASP A C 1
ATOM 900 O O . ASP A 1 105 ? -8.984 -3.139 -10.828 1 94.19 105 ASP A O 1
ATOM 904 N N . TRP A 1 106 ? -10.172 -4.945 -10.25 1 91.56 106 TRP A N 1
ATOM 905 C CA . TRP A 1 106 ? -9.047 -5.492 -9.484 1 91.56 106 TRP A CA 1
ATOM 906 C C . TRP A 1 106 ? -7.957 -6.004 -10.422 1 91.56 106 TRP A C 1
ATOM 908 O O . TRP A 1 106 ? -6.766 -5.863 -10.133 1 91.56 106 TRP A O 1
ATOM 918 N N . GLU A 1 107 ? -8.414 -6.566 -11.469 1 89.69 107 GLU A N 1
ATOM 919 C CA . GLU A 1 107 ? -7.453 -7.02 -12.469 1 89.69 107 GLU A CA 1
ATOM 920 C C . GLU A 1 107 ? -6.617 -5.855 -12.992 1 89.69 107 GLU A C 1
ATOM 922 O O . GLU A 1 107 ? -5.391 -5.953 -13.078 1 89.69 107 GLU A O 1
ATOM 927 N N . ILE A 1 108 ? -7.273 -4.844 -13.328 1 92.5 108 ILE A N 1
ATOM 928 C CA . ILE A 1 108 ? -6.605 -3.654 -13.852 1 92.5 108 ILE A CA 1
ATOM 929 C C . ILE A 1 108 ? -5.66 -3.086 -12.805 1 92.5 108 ILE A C 1
ATOM 931 O O . ILE A 1 108 ? -4.531 -2.699 -13.117 1 92.5 108 ILE A O 1
ATOM 935 N N . PHE A 1 109 ? -6.098 -3.035 -11.586 1 92.81 109 PHE A N 1
ATOM 936 C CA . PHE A 1 109 ? -5.285 -2.535 -10.484 1 92.81 109 PHE A CA 1
ATOM 937 C C . PHE A 1 109 ? -3.994 -3.338 -10.359 1 92.81 109 PHE A C 1
ATOM 939 O O . PHE A 1 109 ? -2.9 -2.768 -10.359 1 92.81 109 PHE A O 1
ATOM 946 N N . PHE A 1 110 ? -4.094 -4.609 -10.367 1 90.31 110 PHE A N 1
ATOM 947 C CA . PHE A 1 110 ? -2.924 -5.453 -10.18 1 90.31 110 PHE A CA 1
ATOM 948 C C . PHE A 1 110 ? -2.031 -5.43 -11.414 1 90.31 110 PHE A C 1
ATOM 950 O O . PHE A 1 110 ? -0.807 -5.52 -11.305 1 90.31 110 PHE A O 1
ATOM 957 N N . ASP A 1 111 ? -2.645 -5.312 -12.516 1 89.19 111 ASP A N 1
ATOM 958 C CA . ASP A 1 111 ? -1.866 -5.176 -13.742 1 89.19 111 ASP A CA 1
ATOM 959 C C . ASP A 1 111 ? -0.972 -3.939 -13.695 1 89.19 111 ASP A C 1
ATOM 961 O O . ASP A 1 111 ? 0.166 -3.969 -14.172 1 89.19 111 ASP A O 1
ATOM 965 N N . SER A 1 112 ? -1.418 -2.908 -13.094 1 87.56 112 SER A N 1
ATOM 966 C CA . SER A 1 112 ? -0.695 -1.641 -13.039 1 87.56 112 SER A CA 1
ATOM 967 C C . SER A 1 112 ? 0.459 -1.707 -12.039 1 87.56 112 SER A C 1
ATOM 969 O O . SER A 1 112 ? 1.404 -0.92 -12.125 1 87.56 112 SER A O 1
ATOM 971 N N . ILE A 1 113 ? 0.43 -2.695 -11.125 1 82.62 113 ILE A N 1
ATOM 972 C CA . ILE A 1 113 ? 1.425 -2.645 -10.055 1 82.62 113 ILE A CA 1
ATOM 973 C C . ILE A 1 113 ? 2.287 -3.904 -10.102 1 82.62 113 ILE A C 1
ATOM 975 O O . ILE A 1 113 ? 3.244 -4.035 -9.328 1 82.62 113 ILE A O 1
ATOM 979 N N . ILE A 1 114 ? 2.059 -4.82 -10.992 1 76.75 114 ILE A N 1
ATOM 980 C CA . ILE A 1 114 ? 2.678 -6.141 -10.984 1 76.75 114 ILE A CA 1
ATOM 981 C C . ILE A 1 114 ? 4.188 -6.004 -11.164 1 76.75 114 ILE A C 1
ATOM 983 O O . ILE A 1 114 ? 4.961 -6.785 -10.609 1 76.75 114 ILE A O 1
ATOM 987 N N . GLU A 1 115 ? 4.707 -4.984 -11.781 1 74.19 115 GLU A N 1
ATOM 988 C CA . GLU A 1 115 ? 6.133 -4.82 -12.047 1 74.19 115 GLU A CA 1
ATOM 989 C C . GLU A 1 115 ? 6.828 -4.098 -10.906 1 74.19 115 GLU A C 1
ATOM 991 O O . GLU A 1 115 ? 8.055 -4.164 -10.773 1 74.19 115 GLU A O 1
ATOM 996 N N . VAL A 1 116 ? 6.004 -3.545 -10.055 1 67 116 VAL A N 1
ATOM 997 C CA . VAL A 1 116 ? 6.574 -2.723 -8.992 1 67 116 VAL A CA 1
ATOM 998 C C . VAL A 1 116 ? 6.715 -3.555 -7.719 1 67 116 VAL A C 1
ATOM 1000 O O . VAL A 1 116 ? 7.578 -3.277 -6.883 1 67 116 VAL A O 1
ATOM 1003 N N . VAL A 1 117 ? 5.984 -4.562 -7.781 1 65.5 117 VAL A N 1
ATOM 1004 C CA . VAL A 1 117 ? 6.055 -5.41 -6.594 1 65.5 117 VAL A CA 1
ATOM 1005 C C . VAL A 1 117 ? 7.133 -6.473 -6.777 1 65.5 117 VAL A C 1
ATOM 1007 O O . VAL A 1 117 ? 7.348 -6.965 -7.887 1 65.5 117 VAL A O 1
ATOM 1010 N N . MET B 1 1 ? 1.47 -31.297 -15.852 1 49.69 1 MET B N 1
ATOM 1011 C CA . MET B 1 1 ? 2.508 -30.609 -15.086 1 49.69 1 MET B CA 1
ATOM 1012 C C . MET B 1 1 ? 3.738 -30.359 -15.945 1 49.69 1 MET B C 1
ATOM 1014 O O . MET B 1 1 ? 4.121 -31.203 -16.766 1 49.69 1 MET B O 1
ATOM 1018 N N . ASP B 1 2 ? 3.969 -29.078 -16.234 1 61 2 ASP B N 1
ATOM 1019 C CA . ASP B 1 2 ? 5.129 -28.875 -17.094 1 61 2 ASP B CA 1
ATOM 1020 C C . ASP B 1 2 ? 6.316 -29.719 -16.625 1 61 2 ASP B C 1
ATOM 1022 O O . ASP B 1 2 ? 6.504 -29.922 -15.43 1 61 2 ASP B O 1
ATOM 1026 N N . ASN B 1 3 ? 6.68 -30.5 -17.391 1 78.56 3 ASN B N 1
ATOM 1027 C CA . ASN B 1 3 ? 7.867 -31.328 -17.188 1 78.56 3 ASN B CA 1
ATOM 1028 C C . ASN B 1 3 ? 9.109 -30.484 -16.953 1 78.56 3 ASN B C 1
ATOM 1030 O O . ASN B 1 3 ? 9.562 -29.766 -17.844 1 78.56 3 ASN B O 1
ATOM 1034 N N . ILE B 1 4 ? 9.414 -30.234 -15.719 1 87.94 4 ILE B N 1
ATOM 1035 C CA . ILE B 1 4 ? 10.617 -29.469 -15.43 1 87.94 4 ILE B CA 1
ATOM 1036 C C . ILE B 1 4 ? 11.781 -30.406 -15.141 1 87.94 4 ILE B C 1
ATOM 1038 O O . ILE B 1 4 ? 11.578 -31.578 -14.797 1 87.94 4 ILE B O 1
ATOM 1042 N N . THR B 1 5 ? 12.984 -29.938 -15.469 1 95.75 5 THR B N 1
ATOM 1043 C CA . THR B 1 5 ? 14.203 -30.703 -15.234 1 95.75 5 THR B CA 1
ATOM 1044 C C . THR B 1 5 ? 14.438 -30.906 -13.742 1 95.75 5 THR B C 1
ATOM 1046 O O . THR B 1 5 ? 13.781 -30.281 -12.914 1 95.75 5 THR B O 1
ATOM 1049 N N . GLN B 1 6 ? 15.32 -31.875 -13.461 1 96.25 6 GLN B N 1
ATOM 1050 C CA . GLN B 1 6 ? 15.68 -32.094 -12.062 1 96.25 6 GLN B CA 1
ATOM 1051 C C . GLN B 1 6 ? 16.297 -30.844 -11.445 1 96.25 6 GLN B C 1
ATOM 1053 O O . GLN B 1 6 ? 16.047 -30.531 -10.281 1 96.25 6 GLN B O 1
ATOM 1058 N N . GLU B 1 7 ? 17.125 -30.141 -12.227 1 96.56 7 GLU B N 1
ATOM 1059 C CA . GLU B 1 7 ? 17.734 -28.906 -11.766 1 96.56 7 GLU B CA 1
ATOM 1060 C C . GLU B 1 7 ? 16.656 -27.859 -11.422 1 96.56 7 GLU B C 1
ATOM 1062 O O . GLU B 1 7 ? 16.75 -27.188 -10.391 1 96.56 7 GLU B O 1
ATOM 1067 N N . GLU B 1 8 ? 15.703 -27.812 -12.227 1 97.19 8 GLU B N 1
ATOM 1068 C CA . GLU B 1 8 ? 14.609 -26.875 -12 1 97.19 8 GLU B CA 1
ATOM 1069 C C . GLU B 1 8 ? 13.781 -27.281 -10.781 1 97.19 8 GLU B C 1
ATOM 1071 O O . GLU B 1 8 ? 13.367 -26.422 -10 1 97.19 8 GLU B O 1
ATOM 1076 N N . LYS B 1 9 ? 13.562 -28.5 -10.672 1 96.69 9 LYS B N 1
ATOM 1077 C CA . LYS B 1 9 ? 12.859 -29 -9.492 1 96.69 9 LYS B CA 1
ATOM 1078 C C . LYS B 1 9 ? 13.617 -28.656 -8.211 1 96.69 9 LYS B C 1
ATOM 1080 O O . LYS B 1 9 ? 13.008 -28.297 -7.203 1 96.69 9 LYS B O 1
ATOM 1085 N N . ASN B 1 10 ? 14.914 -28.734 -8.25 1 97.56 10 ASN B N 1
ATOM 1086 C CA . ASN B 1 10 ? 15.734 -28.375 -7.098 1 97.56 10 ASN B CA 1
ATOM 1087 C C . ASN B 1 10 ? 15.586 -26.906 -6.73 1 97.56 10 ASN B C 1
ATOM 1089 O O . ASN B 1 10 ? 15.562 -26.547 -5.547 1 97.56 10 ASN B O 1
ATOM 1093 N N . VAL B 1 11 ? 15.5 -26.109 -7.723 1 98 11 VAL B N 1
ATOM 1094 C CA . VAL B 1 11 ? 15.32 -24.688 -7.492 1 98 11 VAL B CA 1
ATOM 1095 C C . VAL B 1 11 ? 13.984 -24.438 -6.789 1 98 11 VAL B C 1
ATOM 1097 O O . VAL B 1 11 ? 13.922 -23.688 -5.809 1 98 11 VAL B O 1
ATOM 1100 N N . VAL B 1 12 ? 12.945 -25.094 -7.223 1 97.25 12 VAL B N 1
ATOM 1101 C CA . VAL B 1 12 ? 11.609 -24.922 -6.648 1 97.25 12 VAL B CA 1
ATOM 1102 C C . VAL B 1 12 ? 11.617 -25.375 -5.188 1 97.25 12 VAL B C 1
ATOM 1104 O O . VAL B 1 12 ? 11.078 -24.688 -4.32 1 97.25 12 VAL B O 1
ATOM 1107 N N . ASP B 1 13 ? 12.234 -26.484 -4.957 1 97.5 13 ASP B N 1
ATOM 1108 C CA . ASP B 1 13 ? 12.297 -27.016 -3.6 1 97.5 13 ASP B CA 1
ATOM 1109 C C . ASP B 1 13 ? 13.078 -26.094 -2.676 1 97.5 13 ASP B C 1
ATOM 1111 O O . ASP B 1 13 ? 12.688 -25.859 -1.529 1 97.5 13 ASP B O 1
ATOM 1115 N N . GLU B 1 14 ? 14.188 -25.578 -3.162 1 98.19 14 GLU B N 1
ATOM 1116 C CA . GLU B 1 14 ? 14.992 -24.656 -2.371 1 98.19 14 GLU B CA 1
ATOM 1117 C C . GLU B 1 14 ? 14.25 -23.344 -2.104 1 98.19 14 GLU B C 1
ATOM 1119 O O . GLU B 1 14 ? 14.32 -22.797 -1.002 1 98.19 14 GLU B O 1
ATOM 1124 N N . LEU B 1 15 ? 13.562 -22.875 -3.076 1 98.06 15 LEU B N 1
ATOM 1125 C CA . LEU B 1 15 ? 12.734 -21.688 -2.904 1 98.06 15 LEU B CA 1
ATOM 1126 C C . LEU B 1 15 ? 11.703 -21.891 -1.801 1 98.06 15 LEU B C 1
ATOM 1128 O O . LEU B 1 15 ? 11.523 -21.031 -0.94 1 98.06 15 LEU B O 1
ATOM 1132 N N . ARG B 1 16 ? 11.078 -22.969 -1.833 1 97.31 16 ARG B N 1
ATOM 1133 C CA . ARG B 1 16 ? 10.086 -23.312 -0.814 1 97.31 16 ARG B CA 1
ATOM 1134 C C . ARG B 1 16 ? 10.719 -23.344 0.573 1 97.31 16 ARG B C 1
ATOM 1136 O O . ARG B 1 16 ? 10.211 -22.719 1.508 1 97.31 16 ARG B O 1
ATOM 1143 N N . LYS B 1 17 ? 11.805 -24 0.665 1 97.19 17 LYS B N 1
ATOM 1144 C CA . LYS B 1 17 ? 12.484 -24.141 1.947 1 97.19 17 LYS B CA 1
ATOM 1145 C C . LYS B 1 17 ? 12.867 -22.766 2.514 1 97.19 17 LYS B C 1
ATOM 1147 O O . LYS B 1 17 ? 12.711 -22.531 3.713 1 97.19 17 LYS B O 1
ATOM 1152 N N . ARG B 1 18 ? 13.25 -21.922 1.744 1 96.75 18 ARG B N 1
ATOM 1153 C CA . ARG B 1 18 ? 13.781 -20.625 2.178 1 96.75 18 ARG B CA 1
ATOM 1154 C C . ARG B 1 18 ? 12.656 -19.641 2.484 1 96.75 18 ARG B C 1
ATOM 1156 O O . ARG B 1 18 ? 12.836 -18.719 3.285 1 96.75 18 ARG B O 1
ATOM 1163 N N . THR B 1 19 ? 11.477 -19.859 1.854 1 96.44 19 THR B N 1
ATOM 1164 C CA . THR B 1 19 ? 10.539 -18.734 1.881 1 96.44 19 THR B CA 1
ATOM 1165 C C . THR B 1 19 ? 9.195 -19.188 2.457 1 96.44 19 THR B C 1
ATOM 1167 O O . THR B 1 19 ? 8.305 -18.359 2.666 1 96.44 19 THR B O 1
ATOM 1170 N N . ILE B 1 20 ? 8.984 -20.422 2.758 1 94.88 20 ILE B N 1
ATOM 1171 C CA . ILE B 1 20 ? 7.676 -20.938 3.127 1 94.88 20 ILE B CA 1
ATOM 1172 C C . ILE B 1 20 ? 7.156 -20.203 4.363 1 94.88 20 ILE B C 1
ATOM 1174 O O . ILE B 1 20 ? 5.953 -19.953 4.484 1 94.88 20 ILE B O 1
ATOM 1178 N N . ASN B 1 21 ? 7.992 -19.75 5.211 1 94.06 21 ASN B N 1
ATOM 1179 C CA . ASN B 1 21 ? 7.582 -19.094 6.453 1 94.06 21 ASN B CA 1
ATOM 1180 C C . ASN B 1 21 ? 7.199 -17.641 6.223 1 94.06 21 ASN B C 1
ATOM 1182 O O . ASN B 1 21 ? 6.594 -17 7.09 1 94.06 21 ASN B O 1
ATOM 1186 N N . ASP B 1 22 ? 7.52 -17.156 5.055 1 91.81 22 ASP B N 1
ATOM 1187 C CA . ASP B 1 22 ? 7.188 -15.781 4.719 1 91.81 22 ASP B CA 1
ATOM 1188 C C . ASP B 1 22 ? 5.867 -15.703 3.951 1 91.81 22 ASP B C 1
ATOM 1190 O O . ASP B 1 22 ? 5.371 -14.609 3.664 1 91.81 22 ASP B O 1
ATOM 1194 N N . MET B 1 23 ? 5.215 -16.828 3.705 1 90.38 23 MET B N 1
ATOM 1195 C CA . MET B 1 23 ? 4.031 -16.875 2.857 1 90.38 23 MET B CA 1
ATOM 1196 C C . MET B 1 23 ? 2.76 -16.719 3.686 1 90.38 23 MET B C 1
ATOM 1198 O O . MET B 1 23 ? 2.711 -17.141 4.844 1 90.38 23 MET B O 1
ATOM 1202 N N . THR B 1 24 ? 1.796 -16.094 3.012 1 87.69 24 THR B N 1
ATOM 1203 C CA . THR B 1 24 ? 0.474 -16.047 3.627 1 87.69 24 THR B CA 1
ATOM 1204 C C . THR B 1 24 ? -0.203 -17.422 3.551 1 87.69 24 THR B C 1
ATOM 1206 O O . THR B 1 24 ? 0.137 -18.234 2.695 1 87.69 24 THR B O 1
ATOM 1209 N N . SER B 1 25 ? -1.186 -17.562 4.438 1 86.19 25 SER B N 1
ATOM 1210 C CA . SER B 1 25 ? -1.939 -18.812 4.426 1 86.19 25 SER B CA 1
ATOM 1211 C C . SER B 1 25 ? -2.652 -19.016 3.094 1 86.19 25 SER B C 1
ATOM 1213 O O . SER B 1 25 ? -2.727 -20.141 2.588 1 86.19 25 SER B O 1
ATOM 1215 N N . LYS B 1 26 ? -3.023 -17.953 2.508 1 83.25 26 LYS B N 1
ATOM 1216 C CA . LYS B 1 26 ? -3.783 -18.047 1.265 1 83.25 26 LYS B CA 1
ATOM 1217 C C . LYS B 1 26 ? -2.885 -18.453 0.099 1 83.25 26 LYS B C 1
ATOM 1219 O O . LYS B 1 26 ? -3.281 -19.25 -0.75 1 83.25 26 LYS B O 1
ATOM 1224 N N . LEU B 1 27 ? -1.693 -17.938 0.088 1 85.94 27 LEU B N 1
ATOM 1225 C CA . LEU B 1 27 ? -0.744 -18.344 -0.945 1 85.94 27 LEU B CA 1
ATOM 1226 C C . LEU B 1 27 ? -0.44 -19.828 -0.858 1 85.94 27 LEU B C 1
ATOM 1228 O O . LEU B 1 27 ? -0.3 -20.5 -1.884 1 85.94 27 LEU B O 1
ATOM 1232 N N . LEU B 1 28 ? -0.445 -20.25 0.357 1 88.56 28 LEU B N 1
ATOM 1233 C CA . LEU B 1 28 ? -0.03 -21.641 0.589 1 88.56 28 LEU B CA 1
ATOM 1234 C C . LEU B 1 28 ? -1.15 -22.609 0.232 1 88.56 28 LEU B C 1
ATOM 1236 O O . LEU B 1 28 ? -0.936 -23.812 0.191 1 88.56 28 LEU B O 1
ATOM 1240 N N . GLU B 1 29 ? -2.271 -22.094 -0.015 1 84.38 29 GLU B N 1
ATOM 1241 C CA . GLU B 1 29 ? -3.361 -22.922 -0.512 1 84.38 29 GLU B CA 1
ATOM 1242 C C . GLU B 1 29 ? -3.088 -23.391 -1.936 1 84.38 29 GLU B C 1
ATOM 1244 O O . GLU B 1 29 ? -3.656 -24.391 -2.381 1 84.38 29 GLU B O 1
ATOM 1249 N N . ASP B 1 30 ? -2.283 -22.656 -2.629 1 82.06 30 ASP B N 1
ATOM 1250 C CA . ASP B 1 30 ? -1.858 -23.031 -3.973 1 82.06 30 ASP B CA 1
ATOM 1251 C C . ASP B 1 30 ? -0.534 -23.797 -3.936 1 82.06 30 ASP B C 1
ATOM 1253 O O . ASP B 1 30 ? 0.522 -23.203 -3.713 1 82.06 30 ASP B O 1
ATOM 1257 N N . ASP B 1 31 ? -0.587 -25 -4.316 1 83.19 31 ASP B N 1
ATOM 1258 C CA . ASP B 1 31 ? 0.581 -25.875 -4.238 1 83.19 31 ASP B CA 1
ATOM 1259 C C . ASP B 1 31 ? 1.621 -25.484 -5.289 1 83.19 31 ASP B C 1
ATOM 1261 O O . ASP B 1 31 ? 2.789 -25.859 -5.18 1 83.19 31 ASP B O 1
ATOM 1265 N N . SER B 1 32 ? 1.217 -24.719 -6.191 1 88.69 32 SER B N 1
ATOM 1266 C CA . SER B 1 32 ? 2.107 -24.438 -7.316 1 88.69 32 SER B CA 1
ATOM 1267 C C . SER B 1 32 ? 2.744 -23.062 -7.184 1 88.69 32 SER B C 1
ATOM 1269 O O . SER B 1 32 ? 3.387 -22.578 -8.117 1 88.69 32 SER B O 1
ATOM 1271 N N . VAL B 1 33 ? 2.578 -22.453 -6.066 1 91.69 33 VAL B N 1
ATOM 1272 C CA . VAL B 1 33 ? 3.016 -21.078 -5.914 1 91.69 33 VAL B CA 1
ATOM 1273 C C . VAL B 1 33 ? 4.527 -20.984 -6.105 1 91.69 33 VAL B C 1
ATOM 1275 O O . VAL B 1 33 ? 5.016 -20.141 -6.852 1 91.69 33 VAL B O 1
ATOM 1278 N N . PHE B 1 34 ? 5.254 -21.891 -5.551 1 95.25 34 PHE B N 1
ATOM 1279 C CA . PHE B 1 34 ? 6.711 -21.828 -5.637 1 95.25 34 PHE B CA 1
ATOM 1280 C C . PHE B 1 34 ? 7.184 -22.141 -7.051 1 95.25 34 PHE B C 1
ATOM 1282 O O . PHE B 1 34 ? 8.117 -21.5 -7.547 1 95.25 34 PHE B O 1
ATOM 1289 N N . TYR B 1 35 ? 6.547 -23.094 -7.664 1 93.62 35 TYR B N 1
ATOM 1290 C CA . TYR B 1 35 ? 6.852 -23.391 -9.062 1 93.62 35 TYR B CA 1
ATOM 1291 C C . TYR B 1 35 ? 6.59 -22.172 -9.945 1 93.62 35 TYR B C 1
ATOM 1293 O O . TYR B 1 35 ? 7.434 -21.812 -10.766 1 93.62 35 TYR B O 1
ATOM 1301 N N . ARG B 1 36 ? 5.512 -21.531 -9.766 1 92.38 36 ARG B N 1
ATOM 1302 C CA . ARG B 1 36 ? 5.094 -20.438 -10.617 1 92.38 36 ARG B CA 1
ATOM 1303 C C . ARG B 1 36 ? 6.047 -19.25 -10.484 1 92.38 36 ARG B C 1
ATOM 1305 O O . ARG B 1 36 ? 6.43 -18.641 -11.484 1 92.38 36 ARG B O 1
ATOM 1312 N N . PHE B 1 37 ? 6.469 -18.891 -9.281 1 94.38 37 PHE B N 1
ATOM 1313 C CA . PHE B 1 37 ? 7.402 -17.797 -9.078 1 94.38 37 PHE B CA 1
ATOM 1314 C C . PHE B 1 37 ? 8.781 -18.125 -9.633 1 94.38 37 PHE B C 1
ATOM 1316 O O . PHE B 1 37 ? 9.445 -17.281 -10.219 1 94.38 37 PHE B O 1
ATOM 1323 N N . ALA B 1 38 ? 9.141 -19.438 -9.414 1 96.38 38 ALA B N 1
ATOM 1324 C CA . ALA B 1 38 ? 10.414 -19.875 -9.977 1 96.38 38 ALA B CA 1
ATOM 1325 C C . ALA B 1 38 ? 10.398 -19.797 -11.5 1 96.38 38 ALA B C 1
ATOM 1327 O O . ALA B 1 38 ? 11.32 -19.25 -12.109 1 96.38 38 ALA B O 1
ATOM 1328 N N . LYS B 1 39 ? 9.336 -20.297 -12.031 1 95.06 39 LYS B N 1
ATOM 1329 C CA . LYS B 1 39 ? 9.203 -20.328 -13.484 1 95.06 39 LYS B CA 1
ATOM 1330 C C . LYS B 1 39 ? 9.148 -18.922 -14.062 1 95.06 39 LYS B C 1
ATOM 1332 O O . LYS B 1 39 ? 9.766 -18.641 -15.094 1 95.06 39 LYS B O 1
ATOM 1337 N N . ALA B 1 40 ? 8.461 -18.016 -13.461 1 93.69 40 ALA B N 1
ATOM 1338 C CA . ALA B 1 40 ? 8.32 -16.625 -13.922 1 93.69 40 ALA B CA 1
ATOM 1339 C C . ALA B 1 40 ? 9.672 -15.922 -13.953 1 93.69 40 ALA B C 1
ATOM 1341 O O . ALA B 1 40 ? 9.844 -14.922 -14.656 1 93.69 40 ALA B O 1
ATOM 1342 N N . ARG B 1 41 ? 10.656 -16.406 -13.211 1 95.62 41 ARG B N 1
ATOM 1343 C CA . ARG B 1 41 ? 11.992 -15.82 -13.148 1 95.62 41 ARG B CA 1
ATOM 1344 C C . ARG B 1 41 ? 13.031 -16.75 -13.773 1 95.62 41 ARG B C 1
ATOM 1346 O O . ARG B 1 41 ? 14.195 -16.734 -13.375 1 95.62 41 ARG B O 1
ATOM 1353 N N . ASP B 1 42 ? 12.586 -17.641 -14.562 1 95.88 42 ASP B N 1
ATOM 1354 C CA . ASP B 1 42 ? 13.43 -18.562 -15.312 1 95.88 42 ASP B CA 1
ATOM 1355 C C . ASP B 1 42 ? 14.273 -19.438 -14.375 1 95.88 42 ASP B C 1
ATOM 1357 O O . ASP B 1 42 ? 15.445 -19.688 -14.648 1 95.88 42 ASP B O 1
ATOM 1361 N N . PHE B 1 43 ? 13.734 -19.719 -13.273 1 97.62 43 PHE B N 1
ATOM 1362 C CA . PHE B 1 43 ? 14.305 -20.609 -12.273 1 97.62 43 PHE B CA 1
ATOM 1363 C C . PHE B 1 43 ? 15.617 -20.047 -11.727 1 97.62 43 PHE B C 1
ATOM 1365 O O . PHE B 1 43 ? 16.531 -20.797 -11.375 1 97.62 43 PHE B O 1
ATOM 1372 N N . ASN B 1 44 ? 15.695 -18.719 -11.75 1 98 44 ASN B N 1
ATOM 1373 C CA . ASN B 1 44 ? 16.719 -18 -10.984 1 98 44 ASN B CA 1
ATOM 1374 C C . ASN B 1 44 ? 16.328 -17.875 -9.516 1 98 44 ASN B C 1
ATOM 1376 O O . ASN B 1 44 ? 15.438 -17.094 -9.172 1 98 44 ASN B O 1
ATOM 1380 N N . LEU B 1 45 ? 17.031 -18.609 -8.688 1 98.19 45 LEU B N 1
ATOM 1381 C CA . LEU B 1 45 ? 16.641 -18.734 -7.285 1 98.19 45 LEU B CA 1
ATOM 1382 C C . LEU B 1 45 ? 16.703 -17.375 -6.582 1 98.19 45 LEU B C 1
ATOM 1384 O O . LEU B 1 45 ? 15.797 -17.016 -5.836 1 98.19 45 LEU B O 1
ATOM 1388 N N . VAL B 1 46 ? 17.734 -16.625 -6.84 1 98.06 46 VAL B N 1
ATOM 1389 C CA . VAL B 1 46 ? 17.938 -15.344 -6.18 1 98.06 46 VAL B CA 1
ATOM 1390 C C . VAL B 1 46 ? 16.828 -14.375 -6.566 1 98.06 46 VAL B C 1
ATOM 1392 O O . VAL B 1 46 ? 16.219 -13.742 -5.699 1 98.06 46 VAL B O 1
ATOM 1395 N N . GLU B 1 47 ? 16.453 -14.297 -7.789 1 96.81 47 GLU B N 1
ATOM 1396 C CA . GLU B 1 47 ? 15.414 -13.391 -8.266 1 96.81 47 GLU B CA 1
ATOM 1397 C C . GLU B 1 47 ? 14.023 -13.844 -7.809 1 96.81 47 GLU B C 1
ATOM 1399 O O . GLU B 1 47 ? 13.195 -13.016 -7.43 1 96.81 47 GLU B O 1
ATOM 1404 N N . ALA B 1 48 ? 13.828 -15.086 -7.867 1 96.44 48 ALA B N 1
ATOM 1405 C CA . ALA B 1 48 ? 12.547 -15.633 -7.434 1 96.44 48 ALA B CA 1
ATOM 1406 C C . ALA B 1 48 ? 12.32 -15.391 -5.945 1 96.44 48 ALA B C 1
ATOM 1408 O O . ALA B 1 48 ? 11.227 -15 -5.531 1 96.44 48 ALA B O 1
ATOM 1409 N N . GLU B 1 49 ? 13.359 -15.625 -5.18 1 97.12 49 GLU B N 1
ATOM 1410 C CA . GLU B 1 49 ? 13.25 -15.398 -3.74 1 97.12 49 GLU B CA 1
ATOM 1411 C C . GLU B 1 49 ? 12.969 -13.93 -3.428 1 97.12 49 GLU B C 1
ATOM 1413 O O . GLU B 1 49 ? 12.086 -13.617 -2.625 1 97.12 49 GLU B O 1
ATOM 1418 N N . ALA B 1 50 ? 13.734 -13.062 -4.066 1 95.56 50 ALA B N 1
ATOM 1419 C CA . ALA B 1 50 ? 13.555 -11.633 -3.846 1 95.56 50 ALA B CA 1
ATOM 1420 C C . ALA B 1 50 ? 12.125 -11.203 -4.176 1 95.56 50 ALA B C 1
ATOM 1422 O O . ALA B 1 50 ? 11.508 -10.453 -3.416 1 95.56 50 ALA B O 1
ATOM 1423 N N . MET B 1 51 ? 11.578 -11.758 -5.238 1 93.62 51 MET B N 1
ATOM 1424 C CA . MET B 1 51 ? 10.227 -11.406 -5.676 1 93.62 51 MET B CA 1
ATOM 1425 C C . MET B 1 51 ? 9.18 -11.953 -4.707 1 93.62 51 MET B C 1
ATOM 1427 O O . MET B 1 51 ? 8.258 -11.234 -4.32 1 93.62 51 MET B O 1
ATOM 1431 N N . LEU B 1 52 ? 9.344 -13.07 -4.383 1 93.19 52 LEU B N 1
ATOM 1432 C CA . LEU B 1 52 ? 8.375 -13.719 -3.502 1 93.19 52 LEU B CA 1
ATOM 1433 C C . LEU B 1 52 ? 8.336 -13.031 -2.143 1 93.19 52 LEU B C 1
ATOM 1435 O O . LEU B 1 52 ? 7.258 -12.828 -1.575 1 93.19 52 LEU B O 1
ATOM 1439 N N . ARG B 1 53 ? 9.422 -12.656 -1.603 1 93.75 53 ARG B N 1
ATOM 1440 C CA . ARG B 1 53 ? 9.469 -11.945 -0.329 1 93.75 53 ARG B CA 1
ATOM 1441 C C . ARG B 1 53 ? 8.812 -10.57 -0.446 1 93.75 53 ARG B C 1
ATOM 1443 O O . ARG B 1 53 ? 8.055 -10.156 0.438 1 93.75 53 ARG B O 1
ATOM 1450 N N . LYS B 1 54 ? 9.094 -9.891 -1.539 1 92.94 54 LYS B N 1
ATOM 1451 C CA . LYS B 1 54 ? 8.469 -8.594 -1.796 1 92.94 54 LYS B CA 1
ATOM 1452 C C . LYS B 1 54 ? 6.953 -8.719 -1.878 1 92.94 54 LYS B C 1
ATOM 1454 O O . LYS B 1 54 ? 6.227 -7.914 -1.292 1 92.94 54 LYS B O 1
ATOM 1459 N N . VAL B 1 55 ? 6.48 -9.727 -2.521 1 92.5 55 VAL B N 1
ATOM 1460 C CA . VAL B 1 55 ? 5.055 -9.969 -2.705 1 92.5 55 VAL B CA 1
ATOM 1461 C C . VAL B 1 55 ? 4.41 -10.305 -1.363 1 92.5 55 VAL B C 1
ATOM 1463 O O . VAL B 1 55 ? 3.307 -9.844 -1.062 1 92.5 55 VAL B O 1
ATOM 1466 N N . SER B 1 56 ? 5.09 -11.055 -0.605 1 91.94 56 SER B N 1
ATOM 1467 C CA . SER B 1 56 ? 4.578 -11.422 0.711 1 91.94 56 SER B CA 1
ATOM 1468 C C . SER B 1 56 ? 4.395 -10.195 1.599 1 91.94 56 SER B C 1
ATOM 1470 O O . SER B 1 56 ? 3.377 -10.07 2.279 1 91.94 56 SER B O 1
ATOM 1472 N N . ILE B 1 57 ? 5.32 -9.32 1.573 1 91.12 57 ILE B N 1
ATOM 1473 C CA . ILE B 1 57 ? 5.246 -8.086 2.352 1 91.12 57 ILE B CA 1
ATOM 1474 C C . ILE B 1 57 ? 4.078 -7.234 1.857 1 91.12 57 ILE B C 1
ATOM 1476 O O . ILE B 1 57 ? 3.318 -6.688 2.66 1 91.12 57 ILE B O 1
ATOM 1480 N N . PHE B 1 58 ? 3.959 -7.23 0.658 1 92.44 58 PHE B N 1
ATOM 1481 C CA . PHE B 1 58 ? 2.891 -6.453 0.04 1 92.44 58 PHE B CA 1
ATOM 1482 C C . PHE B 1 58 ? 1.524 -7.012 0.419 1 92.44 58 PHE B C 1
ATOM 1484 O O . PHE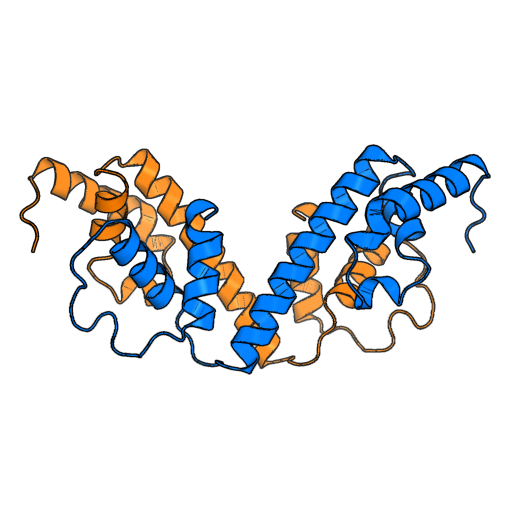 B 1 58 ? 0.615 -6.258 0.768 1 92.44 58 PHE B O 1
ATOM 1491 N N . PHE B 1 59 ? 1.375 -8.273 0.398 1 92.69 59 PHE B N 1
ATOM 1492 C CA . PHE B 1 59 ? 0.107 -8.891 0.769 1 92.69 59 PHE B CA 1
ATOM 1493 C C . PHE B 1 59 ? -0.209 -8.641 2.238 1 92.69 59 PHE B C 1
ATOM 1495 O O . PHE B 1 59 ? -1.362 -8.391 2.598 1 92.69 59 PHE B O 1
ATOM 1502 N N . ALA B 1 60 ? 0.8 -8.695 3.025 1 91.19 60 ALA B N 1
ATOM 1503 C CA . ALA B 1 60 ? 0.589 -8.391 4.438 1 91.19 60 ALA B CA 1
ATOM 1504 C C . ALA B 1 60 ? 0.067 -6.969 4.621 1 91.19 60 ALA B C 1
ATOM 1506 O O . ALA B 1 60 ? -0.839 -6.734 5.422 1 91.19 60 ALA B O 1
ATOM 1507 N N . PHE B 1 61 ? 0.61 -6.121 3.887 1 92.56 61 PHE B N 1
ATOM 1508 C CA . PHE B 1 61 ? 0.182 -4.727 3.896 1 92.56 61 PHE B CA 1
ATOM 1509 C C . PHE B 1 61 ? -1.27 -4.602 3.451 1 92.56 61 PHE B C 1
ATOM 1511 O O . PHE B 1 61 ? -2.084 -3.982 4.137 1 92.56 61 PHE B O 1
ATOM 1518 N N . LEU B 1 62 ? -1.673 -5.242 2.414 1 93.56 62 LEU B N 1
ATOM 1519 C CA . LEU B 1 62 ? -3.027 -5.164 1.879 1 93.56 62 LEU B CA 1
ATOM 1520 C C . LEU B 1 62 ? -4.027 -5.797 2.838 1 93.56 62 LEU B C 1
ATOM 1522 O O . LEU B 1 62 ? -5.133 -5.277 3.021 1 93.56 62 LEU B O 1
ATOM 1526 N N . HIS B 1 63 ? -3.613 -6.828 3.465 1 92.94 63 HIS B N 1
ATOM 1527 C CA . HIS B 1 63 ? -4.484 -7.488 4.434 1 92.94 63 HIS B CA 1
ATOM 1528 C C . HIS B 1 63 ? -4.73 -6.598 5.645 1 92.94 63 HIS B C 1
ATOM 1530 O O . HIS B 1 63 ? -5.844 -6.559 6.176 1 92.94 63 HIS B O 1
ATOM 1536 N N . LYS B 1 64 ? -3.707 -5.961 6.043 1 93.56 64 LYS B N 1
ATOM 1537 C CA . LYS B 1 64 ? -3.854 -5.043 7.168 1 93.56 64 LYS B CA 1
ATOM 1538 C C . LYS B 1 64 ? -4.809 -3.902 6.828 1 93.56 64 LYS B C 1
ATOM 1540 O O . LYS B 1 64 ? -5.723 -3.598 7.598 1 93.56 64 LYS B O 1
ATOM 1545 N N . ILE B 1 65 ? -4.652 -3.336 5.711 1 94.06 65 ILE B N 1
ATOM 1546 C CA . ILE B 1 65 ? -5.52 -2.25 5.273 1 94.06 65 ILE B CA 1
ATOM 1547 C C . ILE B 1 65 ? -6.961 -2.748 5.172 1 94.06 65 ILE B C 1
ATOM 1549 O O . ILE B 1 65 ? -7.887 -2.08 5.633 1 94.06 65 ILE B O 1
ATOM 1553 N N . GLN B 1 66 ? -7.137 -3.873 4.531 1 94.62 66 GLN B N 1
ATOM 1554 C CA . GLN B 1 66 ? -8.469 -4.449 4.383 1 94.62 66 GLN B CA 1
ATOM 1555 C C . GLN B 1 66 ? -9.141 -4.652 5.738 1 94.62 66 GLN B C 1
ATOM 1557 O O . GLN B 1 66 ? -10.305 -4.285 5.922 1 94.62 66 GLN B O 1
ATOM 1562 N N . SER B 1 67 ? -8.398 -5.215 6.652 1 94.69 67 SER B N 1
ATOM 1563 C CA . SER B 1 67 ? -8.922 -5.461 7.988 1 94.69 67 SER B CA 1
ATOM 1564 C C . SER B 1 67 ? -9.297 -4.156 8.68 1 94.69 67 SER B C 1
ATOM 1566 O O . SER B 1 67 ? -10.367 -4.055 9.289 1 94.69 67 SER B O 1
ATOM 1568 N N . LEU B 1 68 ? -8.484 -3.145 8.602 1 94.62 68 LEU B N 1
ATOM 1569 C CA . LEU B 1 68 ? -8.727 -1.853 9.234 1 94.62 68 LEU B CA 1
ATOM 1570 C C . LEU B 1 68 ? -9.93 -1.161 8.617 1 94.62 68 LEU B C 1
ATOM 1572 O O . LEU B 1 68 ? -10.758 -0.589 9.328 1 94.62 68 LEU B O 1
ATOM 1576 N N . LEU B 1 69 ? -10.07 -1.305 7.336 1 94.31 69 LEU B N 1
ATOM 1577 C CA . LEU B 1 69 ? -11.18 -0.659 6.641 1 94.31 69 LEU B CA 1
ATOM 1578 C C . LEU B 1 69 ? -12.492 -1.377 6.93 1 94.31 69 LEU B C 1
ATOM 1580 O O . LEU B 1 69 ? -13.555 -0.754 6.934 1 94.31 69 LEU B O 1
ATOM 1584 N N . TYR B 1 70 ? -12.398 -2.635 7.125 1 93.38 70 TYR B N 1
ATOM 1585 C CA . TYR B 1 70 ? -13.586 -3.381 7.52 1 93.38 70 TYR B CA 1
ATOM 1586 C C . TYR B 1 70 ? -14.102 -2.914 8.875 1 93.38 70 TYR B C 1
ATOM 1588 O O . TYR B 1 70 ? -15.305 -2.736 9.062 1 93.38 70 TYR B O 1
ATOM 1596 N N . ARG B 1 71 ? -13.227 -2.613 9.773 1 94.12 71 ARG B N 1
ATOM 1597 C CA . ARG B 1 71 ? -13.578 -2.209 11.133 1 94.12 71 ARG B CA 1
ATOM 1598 C C . ARG B 1 71 ? -13.938 -0.727 11.188 1 94.12 71 ARG B C 1
ATOM 1600 O O . ARG B 1 71 ? -14.836 -0.325 11.93 1 94.12 71 ARG B O 1
ATOM 1607 N N . TYR B 1 72 ? -13.195 0.023 10.375 1 91.69 72 TYR B N 1
ATOM 1608 C CA . TYR B 1 72 ? -13.359 1.473 10.344 1 91.69 72 TYR B CA 1
ATOM 1609 C C . TYR B 1 72 ? -13.477 1.975 8.906 1 91.69 72 TYR B C 1
ATOM 1611 O O . TYR B 1 72 ? -12.523 2.527 8.352 1 91.69 72 TYR B O 1
ATOM 1619 N N . PRO B 1 73 ? -14.664 1.891 8.336 1 86.25 73 PRO B N 1
ATOM 1620 C CA . PRO B 1 73 ? -14.805 2.135 6.898 1 86.25 73 PRO B CA 1
ATOM 1621 C C . PRO B 1 73 ? -14.734 3.619 6.543 1 86.25 73 PRO B C 1
ATOM 1623 O O . PRO B 1 73 ? -14.438 3.967 5.395 1 86.25 73 PRO B O 1
ATOM 1626 N N . ASN B 1 74 ? -15 4.516 7.457 1 83.62 74 ASN B N 1
ATOM 1627 C CA . ASN B 1 74 ? -15.031 5.938 7.129 1 83.62 74 ASN B CA 1
ATOM 1628 C C . ASN B 1 74 ? -13.852 6.68 7.746 1 83.62 74 ASN B C 1
ATOM 1630 O O . ASN B 1 74 ? -14.023 7.453 8.688 1 83.62 74 ASN B O 1
ATOM 1634 N N . ILE B 1 75 ? -12.734 6.438 7.156 1 85.69 75 ILE B N 1
ATOM 1635 C CA . ILE B 1 75 ? -11.539 7.09 7.688 1 85.69 75 ILE B CA 1
ATOM 1636 C C . ILE B 1 75 ? -11 8.086 6.66 1 85.69 75 ILE B C 1
ATOM 1638 O O . ILE B 1 75 ? -11.25 7.949 5.461 1 85.69 75 ILE B O 1
ATOM 1642 N N . TYR B 1 76 ? -10.406 9.055 7.191 1 87.56 76 TYR B N 1
ATOM 1643 C CA . TYR B 1 76 ? -9.633 9.977 6.367 1 87.56 76 TYR B CA 1
ATOM 1644 C C . TYR B 1 76 ? -8.141 9.797 6.602 1 87.56 76 TYR B C 1
ATOM 1646 O O . TYR B 1 76 ? -7.582 10.344 7.559 1 87.56 76 TYR B O 1
ATOM 1654 N N . PHE B 1 77 ? -7.469 9.164 5.648 1 90.5 77 PHE B N 1
ATOM 1655 C CA . PHE B 1 77 ? -6.059 8.805 5.77 1 90.5 77 PHE B CA 1
ATOM 1656 C C . PHE B 1 77 ? -5.207 10.055 5.988 1 90.5 77 PHE B C 1
ATOM 1658 O O . PHE B 1 77 ? -4.285 10.047 6.809 1 90.5 77 PHE B O 1
ATOM 1665 N N . GLU B 1 78 ? -5.613 11.07 5.273 1 88.75 78 GLU B N 1
ATOM 1666 C CA . GLU B 1 78 ? -4.859 12.32 5.332 1 88.75 78 GLU B CA 1
ATOM 1667 C C . GLU B 1 78 ? -4.863 12.906 6.742 1 88.75 78 GLU B C 1
ATOM 1669 O O . GLU B 1 78 ? -3.834 13.375 7.227 1 88.75 78 GLU B O 1
ATOM 1674 N N . ARG B 1 79 ? -5.996 12.781 7.367 1 86.81 79 ARG B N 1
ATOM 1675 C CA . ARG B 1 79 ? -6.129 13.336 8.711 1 86.81 79 ARG B CA 1
ATOM 1676 C C . ARG B 1 79 ? -5.293 12.555 9.711 1 86.81 79 ARG B C 1
ATOM 1678 O O . ARG B 1 79 ? -4.637 13.141 10.578 1 86.81 79 ARG B O 1
ATOM 1685 N N . ILE B 1 80 ? -5.277 11.32 9.555 1 88.69 80 ILE B N 1
ATOM 1686 C CA . ILE B 1 80 ? -4.508 10.477 10.461 1 88.69 80 ILE B CA 1
ATOM 1687 C C . ILE B 1 80 ? -3.016 10.711 10.25 1 88.69 80 ILE B C 1
ATOM 1689 O O . ILE B 1 80 ? -2.248 10.797 11.211 1 88.69 80 ILE B O 1
ATOM 1693 N N . TYR B 1 81 ? -2.67 10.797 9.031 1 89.38 81 TYR B N 1
ATOM 1694 C CA . TYR B 1 81 ? -1.268 11.031 8.711 1 89.38 81 TYR B CA 1
ATOM 1695 C C . TYR B 1 81 ? -0.79 12.359 9.289 1 89.38 81 TYR B C 1
ATOM 1697 O O . TYR B 1 81 ? 0.302 12.438 9.852 1 89.38 81 TYR B O 1
ATOM 1705 N N . MET B 1 82 ? -1.62 13.43 9.141 1 87.81 82 MET B N 1
ATOM 1706 C CA . MET B 1 82 ? -1.265 14.75 9.664 1 87.81 82 MET B CA 1
ATOM 1707 C C . MET B 1 82 ? -1.143 14.719 11.18 1 87.81 82 MET B C 1
ATOM 1709 O O . MET B 1 82 ? -0.271 15.375 11.75 1 87.81 82 MET B O 1
ATOM 1713 N N . TYR B 1 83 ? -1.957 13.984 11.719 1 87.81 83 TYR B N 1
ATOM 1714 C CA . TYR B 1 83 ? -1.898 13.812 13.164 1 87.81 83 TYR B CA 1
ATOM 1715 C C . TYR B 1 83 ? -0.565 13.203 13.586 1 87.81 83 TYR B C 1
ATOM 1717 O O . TYR B 1 83 ? 0.055 13.664 14.547 1 87.81 83 TYR B O 1
ATOM 1725 N N . GLU B 1 84 ? -0.125 12.227 12.883 1 87.25 84 GLU B N 1
ATOM 1726 C CA . GLU B 1 84 ? 1.139 11.57 13.203 1 87.25 84 GLU B CA 1
ATOM 1727 C C . GLU B 1 84 ? 2.322 12.508 12.977 1 87.25 84 GLU B C 1
ATOM 1729 O O . GLU B 1 84 ? 3.283 12.492 13.75 1 87.25 84 GLU B O 1
ATOM 1734 N N . ILE B 1 85 ? 2.23 13.289 11.938 1 86.12 85 ILE B N 1
ATOM 1735 C CA . ILE B 1 85 ? 3.277 14.266 11.672 1 86.12 85 ILE B CA 1
ATOM 1736 C C . ILE B 1 85 ? 3.373 15.25 12.844 1 86.12 85 ILE B C 1
ATOM 1738 O O . ILE B 1 85 ? 4.469 15.547 13.32 1 86.12 85 ILE B O 1
ATOM 1742 N N . ASP B 1 86 ? 2.197 15.734 13.234 1 88.38 86 ASP B N 1
ATOM 1743 C CA . ASP B 1 86 ? 2.166 16.703 14.328 1 88.38 86 ASP B CA 1
ATOM 1744 C C . ASP B 1 86 ? 2.75 16.094 15.602 1 88.38 86 ASP B C 1
ATOM 1746 O O . ASP B 1 86 ? 3.535 16.75 16.297 1 88.38 86 ASP B O 1
ATOM 1750 N N . LYS B 1 87 ? 2.387 14.961 15.906 1 87.06 87 LYS B N 1
ATOM 1751 C CA . LYS B 1 87 ? 2.883 14.258 17.078 1 87.06 87 LYS B CA 1
ATOM 1752 C C . LYS B 1 87 ? 4.395 14.078 17.016 1 87.06 87 LYS B C 1
ATOM 1754 O O . LYS B 1 87 ? 5.105 14.414 17.969 1 87.06 87 LYS B O 1
ATOM 1759 N N . LYS B 1 88 ? 4.867 13.625 15.922 1 86.31 88 LYS B N 1
ATOM 1760 C CA . LYS B 1 88 ? 6.289 13.328 15.75 1 86.31 88 LYS B CA 1
ATOM 1761 C C . LYS B 1 88 ? 7.129 14.602 15.844 1 86.31 88 LYS B C 1
ATOM 1763 O O . LYS B 1 88 ? 8.234 14.57 16.391 1 86.31 88 LYS B O 1
ATOM 1768 N N . ASN B 1 89 ? 6.586 15.68 15.336 1 88.56 89 ASN B N 1
ATOM 1769 C CA . ASN B 1 89 ? 7.367 16.906 15.273 1 88.56 89 ASN B CA 1
ATOM 1770 C C . ASN B 1 89 ? 7.016 17.859 16.422 1 88.56 89 ASN B C 1
ATOM 1772 O O . ASN B 1 89 ? 7.5 18.984 16.469 1 88.56 89 ASN B O 1
ATOM 1776 N N . HIS B 1 90 ? 6.086 17.422 17.234 1 89.06 90 HIS B N 1
ATOM 1777 C CA . HIS B 1 90 ? 5.656 18.188 18.406 1 89.06 90 HIS B CA 1
ATOM 1778 C C . HIS B 1 90 ? 5.027 19.516 17.984 1 89.06 90 HIS B C 1
ATOM 1780 O O . HIS B 1 90 ? 5.324 20.562 18.578 1 89.06 90 HIS B O 1
ATOM 1786 N N . PHE B 1 91 ? 4.273 19.422 16.922 1 85.75 91 PHE B N 1
ATOM 1787 C CA . PHE B 1 91 ? 3.523 20.594 16.5 1 85.75 91 PHE B CA 1
ATOM 1788 C C . PHE B 1 91 ? 2.238 20.734 17.312 1 85.75 91 PHE B C 1
ATOM 1790 O O . PHE B 1 91 ? 1.639 19.75 17.719 1 85.75 91 PHE B O 1
ATOM 1797 N N . LYS B 1 92 ? 2.01 21.969 17.625 1 80.19 92 LYS B N 1
ATOM 1798 C CA . LYS B 1 92 ? 0.705 22.203 18.234 1 80.19 92 LYS B CA 1
ATOM 1799 C C . LYS B 1 92 ? -0.425 21.859 17.266 1 80.19 92 LYS B C 1
ATOM 1801 O O . LYS B 1 92 ? -0.356 22.172 16.078 1 80.19 92 LYS B O 1
ATOM 1806 N N . GLN B 1 93 ? -1.326 21.062 17.75 1 70.31 93 GLN B N 1
ATOM 1807 C CA . GLN B 1 93 ? -2.467 20.656 16.938 1 70.31 93 GLN B CA 1
ATOM 1808 C C . GLN B 1 93 ? -3.279 21.875 16.5 1 70.31 93 GLN B C 1
ATOM 1810 O O . GLN B 1 93 ? -3.479 22.812 17.281 1 70.31 93 GLN B O 1
ATOM 1815 N N . ILE B 1 94 ? -3.426 21.859 15.211 1 64.88 94 ILE B N 1
ATOM 1816 C CA . ILE B 1 94 ? -4.293 22.922 14.711 1 64.88 94 ILE B CA 1
ATOM 1817 C C . ILE B 1 94 ? -5.75 22.578 15.008 1 64.88 94 ILE B C 1
ATOM 1819 O O . ILE B 1 94 ? -6.227 21.5 14.648 1 64.88 94 ILE B O 1
ATOM 1823 N N . ASP B 1 95 ? -6.367 23.328 15.75 1 63.06 95 ASP B N 1
ATOM 1824 C CA . ASP B 1 95 ? -7.758 23.156 16.156 1 63.06 95 ASP B CA 1
ATOM 1825 C C . ASP B 1 95 ? -8.633 22.797 14.961 1 63.06 95 ASP B C 1
ATOM 1827 O O . ASP B 1 95 ? -8.492 23.375 13.883 1 63.06 95 ASP B O 1
ATOM 1831 N N . GLY B 1 96 ? -9.484 21.797 15.141 1 64.31 96 GLY B N 1
ATOM 1832 C CA . GLY B 1 96 ? -10.484 21.453 14.148 1 64.31 96 GLY B CA 1
ATOM 1833 C C . GLY B 1 96 ? -9.984 20.469 13.102 1 64.31 96 GLY B C 1
ATOM 1834 O O . GLY B 1 96 ? -10.766 19.922 12.32 1 64.31 96 GLY B O 1
ATOM 1835 N N . MET B 1 97 ? -8.625 20.438 13.164 1 66.44 97 MET B N 1
ATOM 1836 C CA . MET B 1 97 ? -8.094 19.531 12.156 1 66.44 97 MET B CA 1
ATOM 1837 C C . MET B 1 97 ? -8.477 18.094 12.477 1 66.44 97 MET B C 1
ATOM 1839 O O . MET B 1 97 ? -8.742 17.297 11.578 1 66.44 97 MET B O 1
ATOM 1843 N N . TYR B 1 98 ? -8.594 17.922 13.82 1 69.19 98 TYR B N 1
ATOM 1844 C CA . TYR B 1 98 ? -8.844 16.547 14.211 1 69.19 98 TYR B CA 1
ATOM 1845 C C . TYR B 1 98 ? -10.219 16.406 14.867 1 69.19 98 TYR B C 1
ATOM 1847 O O . TYR B 1 98 ? -10.328 16.391 16.094 1 69.19 98 TYR B O 1
ATOM 1855 N N . GLU B 1 99 ? -11.18 16.594 14.148 1 64.5 99 GLU B N 1
ATOM 1856 C CA . GLU B 1 99 ? -12.531 16.547 14.695 1 64.5 99 GLU B CA 1
ATOM 1857 C C . GLU B 1 99 ? -12.883 15.133 15.156 1 64.5 99 GLU B C 1
ATOM 1859 O O . GLU B 1 99 ? -13.547 14.961 16.188 1 64.5 99 GLU B O 1
ATOM 1864 N N . GLN B 1 100 ? -12.539 14.18 14.406 1 68.25 100 GLN B N 1
ATOM 1865 C CA . GLN B 1 100 ? -12.914 12.797 14.695 1 68.25 100 GLN B CA 1
ATOM 1866 C C . GLN B 1 100 ? -11.805 12.078 15.453 1 68.25 100 GLN B C 1
ATOM 1868 O O . GLN B 1 100 ? -10.617 12.328 15.219 1 68.25 100 GLN B O 1
ATOM 1873 N N . LYS B 1 101 ? -12.273 11.438 16.453 1 79.38 101 LYS B N 1
ATOM 1874 C CA . LYS B 1 101 ? -11.344 10.57 17.156 1 79.38 101 LYS B CA 1
ATOM 1875 C C . LYS B 1 101 ? -10.68 9.578 16.203 1 79.38 101 LYS B C 1
ATOM 1877 O O . LYS B 1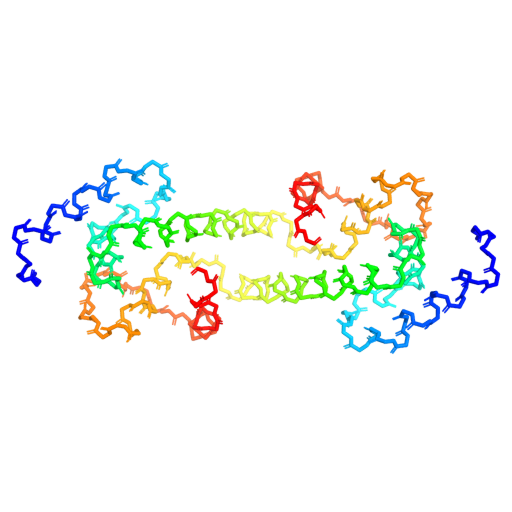 101 ? -11.359 8.906 15.43 1 79.38 101 LYS B O 1
ATOM 1882 N N . ILE B 1 102 ? -9.406 9.625 16.156 1 85.25 102 ILE B N 1
ATOM 1883 C CA . ILE B 1 102 ? -8.617 8.727 15.328 1 85.25 102 ILE B CA 1
ATOM 1884 C C . ILE B 1 102 ? -8.547 7.348 15.977 1 85.25 102 ILE B C 1
ATOM 1886 O O . ILE B 1 102 ? -8.117 7.215 17.125 1 85.25 102 ILE B O 1
ATOM 1890 N N . PRO B 1 103 ? -9.031 6.348 15.219 1 89.69 103 PRO B N 1
ATOM 1891 C CA . PRO B 1 103 ? -8.906 5.008 15.797 1 89.69 103 PRO B CA 1
ATOM 1892 C C . PRO B 1 103 ? -7.453 4.625 16.078 1 89.69 103 PRO B C 1
ATOM 1894 O O . PRO B 1 103 ? -6.574 4.852 15.25 1 89.69 103 PRO B O 1
ATOM 1897 N N . LEU B 1 104 ? -7.32 4.027 17.234 1 91.31 104 LEU B N 1
ATOM 1898 C CA . LEU B 1 104 ? -5.98 3.688 17.703 1 91.31 104 LEU B CA 1
ATOM 1899 C C . LEU B 1 104 ? -5.281 2.762 16.719 1 91.31 104 LEU B C 1
ATOM 1901 O O . LEU B 1 104 ? -4.086 2.912 16.453 1 91.31 104 LEU B O 1
ATOM 1905 N N . ASP B 1 105 ? -5.965 1.775 16.141 1 93.94 105 ASP B N 1
ATOM 1906 C CA . ASP B 1 105 ? -5.383 0.836 15.188 1 93.94 105 ASP B CA 1
ATOM 1907 C C . ASP B 1 105 ? -4.824 1.566 13.969 1 93.94 10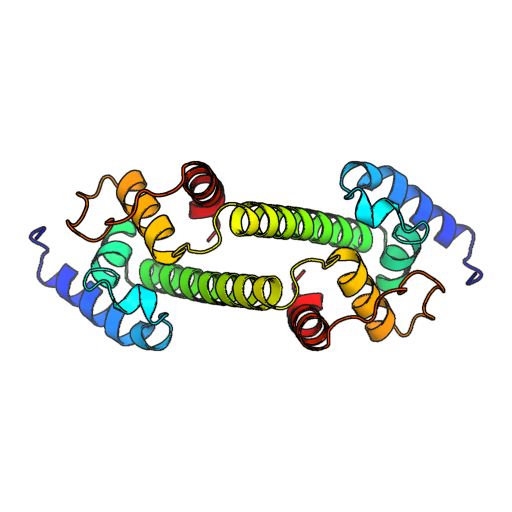5 ASP B C 1
ATOM 1909 O O . ASP B 1 105 ? -3.748 1.229 13.477 1 93.94 105 ASP B O 1
ATOM 1913 N N . TRP B 1 106 ? -5.508 2.588 13.602 1 91.31 106 TRP B N 1
ATOM 1914 C CA . TRP B 1 106 ? -5.047 3.369 12.453 1 91.31 106 TRP B CA 1
ATOM 1915 C C . TRP B 1 106 ? -3.844 4.227 12.836 1 91.31 106 TRP B C 1
ATOM 1917 O O . TRP B 1 106 ? -2.922 4.402 12.031 1 91.31 106 TRP B O 1
ATOM 1927 N N . GLU B 1 107 ? -3.92 4.719 14.008 1 89.38 107 GLU B N 1
ATOM 1928 C CA . GLU B 1 107 ? -2.775 5.484 14.5 1 89.38 107 GLU B CA 1
ATOM 1929 C C . GLU B 1 107 ? -1.51 4.633 14.516 1 89.38 107 GLU B C 1
ATOM 1931 O O . GLU B 1 107 ? -0.455 5.066 14.047 1 89.38 107 GLU B O 1
ATOM 1936 N N . ILE B 1 108 ? -1.638 3.512 15.039 1 92.19 108 ILE B N 1
ATOM 1937 C CA . ILE B 1 108 ? -0.509 2.592 15.133 1 92.19 108 ILE B CA 1
ATOM 1938 C C . ILE B 1 108 ? -0.02 2.234 13.734 1 92.19 108 ILE B C 1
ATOM 1940 O O . ILE B 1 108 ? 1.187 2.189 13.484 1 92.19 108 ILE B O 1
ATOM 1944 N N . PHE B 1 109 ? -0.925 1.979 12.836 1 92.62 109 PHE B N 1
ATOM 1945 C CA . PHE B 1 109 ? -0.592 1.647 11.461 1 92.62 109 PHE B CA 1
ATOM 1946 C C . PHE B 1 109 ? 0.232 2.76 10.82 1 92.62 109 PHE B C 1
ATOM 1948 O O . PHE B 1 109 ? 1.317 2.51 10.289 1 92.62 109 PHE B O 1
ATOM 1955 N N . PHE B 1 110 ? -0.198 3.949 10.961 1 90.06 110 PHE B N 1
ATOM 1956 C CA . PHE B 1 110 ? 0.484 5.07 10.32 1 90.06 110 PHE B CA 1
ATOM 1957 C C . PHE B 1 110 ? 1.806 5.367 11.023 1 90.06 110 PHE B C 1
ATOM 1959 O O . PHE B 1 110 ? 2.773 5.781 10.375 1 90.06 110 PHE B O 1
ATOM 1966 N N . ASP B 1 111 ? 1.811 5.172 12.266 1 88.69 111 ASP B N 1
ATOM 1967 C CA . ASP B 1 111 ? 3.061 5.336 13 1 88.69 111 ASP B CA 1
ATOM 1968 C C . ASP B 1 111 ? 4.137 4.387 12.469 1 88.69 111 ASP B C 1
ATOM 1970 O O . ASP B 1 111 ? 5.309 4.758 12.383 1 88.69 111 ASP B O 1
ATOM 1974 N N . SER B 1 112 ? 3.764 3.236 12.07 1 87.31 112 SER B N 1
ATOM 1975 C CA . SER B 1 112 ? 4.699 2.213 11.617 1 87.31 112 SER B CA 1
ATOM 1976 C C . SER B 1 112 ? 5.219 2.521 10.211 1 87.31 112 SER B C 1
ATOM 1978 O O . SER B 1 112 ? 6.277 2.035 9.82 1 87.31 112 SER B O 1
ATOM 1980 N N . ILE B 1 113 ? 4.516 3.396 9.469 1 82.5 113 ILE B N 1
ATOM 1981 C CA . ILE B 1 113 ? 4.902 3.547 8.07 1 82.5 113 ILE B CA 1
ATOM 1982 C C . ILE B 1 113 ? 5.312 4.992 7.797 1 82.5 113 ILE B C 1
ATOM 1984 O O . ILE B 1 113 ? 5.746 5.328 6.695 1 82.5 113 ILE B O 1
ATOM 1988 N N . ILE B 1 114 ? 5.262 5.875 8.75 1 76.44 114 ILE B N 1
ATOM 1989 C CA . ILE B 1 114 ? 5.426 7.309 8.555 1 76.44 114 ILE B CA 1
ATOM 1990 C C . ILE B 1 114 ? 6.836 7.602 8.031 1 76.44 114 ILE B C 1
ATOM 1992 O O . ILE B 1 114 ? 7.031 8.523 7.234 1 76.44 114 ILE B O 1
ATOM 1996 N N . GLU B 1 115 ? 7.828 6.816 8.297 1 73.56 115 GLU B N 1
ATOM 1997 C CA . GLU B 1 115 ? 9.211 7.066 7.887 1 73.56 115 GLU B CA 1
ATOM 1998 C C . GLU B 1 115 ? 9.492 6.484 6.508 1 73.56 115 GLU B C 1
ATOM 2000 O O . GLU B 1 115 ? 10.461 6.875 5.848 1 73.56 115 GLU B O 1
ATOM 2005 N N . VAL B 1 116 ? 8.562 5.684 6.066 1 67.06 116 VAL B N 1
ATOM 2006 C CA . VAL B 1 116 ? 8.805 4.977 4.812 1 67.06 116 VAL B CA 1
ATOM 2007 C C . VAL B 1 116 ? 8.125 5.723 3.664 1 67.06 116 VAL B C 1
ATOM 2009 O O . VAL B 1 116 ? 8.562 5.645 2.516 1 67.06 116 VAL B O 1
ATOM 2012 N N . VAL B 1 117 ? 7.227 6.484 4.117 1 65.62 117 VAL B N 1
ATOM 2013 C CA . VAL B 1 117 ? 6.512 7.223 3.078 1 65.62 117 VAL B CA 1
ATOM 2014 C C . VAL B 1 117 ? 7.207 8.555 2.822 1 65.62 117 VAL B C 1
ATOM 2016 O O . VAL B 1 117 ? 7.742 9.172 3.748 1 65.62 117 VAL B O 1
#

Secondary structure (DSSP, 8-state):
-----HHHHHHHHHHHHHHGGGS-TTGGG-TTHHHHHHHHTTT-HHHHHHHHHHHHHHHHHHHHHHHHHHH--S--HHHHHHHHHHHHHTPPPPTTTT-SPPPHHHHHHHHHHTTT-/-----HHHHHHHHHHHHHHGGGS-TTGGG-TTHHHHHHHHTTT-HHHHHHHHHHHHHHHHHHHHHHHHHHH--S--HHHHHHHHHHHHHTPPPPTTTT-SPPPHHHHHHHHHHTTT-

Nearest PDB structures (foldseek):
  1olm-assembly3_E  TM=8.622E-01  e=1.218E+00  Homo sapiens
  8u5a-assembly2_B  TM=2.702E-01  e=7.517E+00  synthetic construct
  1olm-assembly3_E  TM=8.623E-01  e=1.218E+00  Homo sapiens
  8u5a-assembly2_B  TM=2.701E-01  e=7.517E+00  synthetic construct